Prote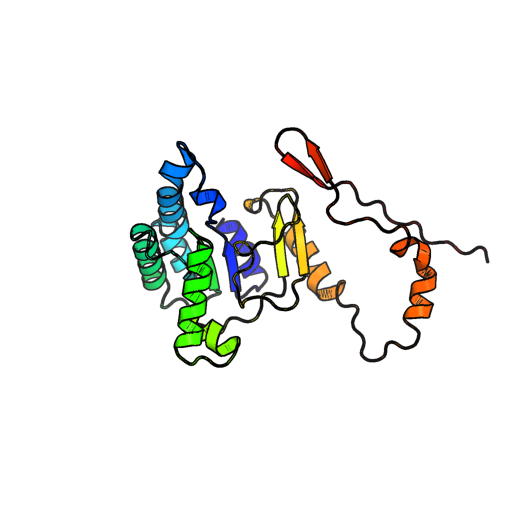in AF-A0A928Y9K9-F1 (afdb_monomer_lite)

Secondary structure (DSSP, 8-state):
-HHHHHHHHHTT-SEEEEEEE-HHHHT--HHHHHHHHHHHHHHHHSHHHHHHHHHHT-EEEEES--TT-HHHHHHHHHHHHHHTT--S-EEEEEE-S-HHHHHHHHHHHHHTT--SHHHHHHHHHSS--PPEEEEEEESS----TTTS-TTSEEEEEEEEESS-GGG--HHHHHHHHHIIIIIS----S--TTHHHHHHTTHHHHHS---TT-EEEETTEEEEPP-PPPPP-----

pLDDT: mean 89.96, std 9.02, range [41.62, 98.38]

Structure (mmCIF, N/CA/C/O backbone):
data_AF-A0A928Y9K9-F1
#
_entry.id   AF-A0A928Y9K9-F1
#
loop_
_atom_site.group_PDB
_atom_site.id
_atom_site.type_symbol
_atom_site.label_atom_id
_atom_site.label_alt_id
_atom_site.label_comp_id
_atom_site.label_asym_id
_atom_site.label_entity_id
_atom_site.label_seq_id
_atom_site.pdbx_PDB_ins_code
_atom_site.Cartn_x
_atom_site.Cartn_y
_atom_site.Cartn_z
_atom_site.occupancy
_atom_site.B_iso_or_equiv
_atom_site.auth_seq_id
_atom_site.auth_comp_id
_atom_site.auth_asym_id
_atom_site.auth_atom_id
_atom_site.pdbx_PDB_model_num
ATOM 1 N N . MET A 1 1 ? -13.513 1.385 -4.231 1.00 88.81 1 MET A N 1
ATOM 2 C CA . MET A 1 1 ? -12.564 0.900 -3.204 1.00 88.81 1 MET A CA 1
ATOM 3 C C . MET A 1 1 ? -12.788 -0.575 -2.881 1.00 88.81 1 MET A C 1
ATOM 5 O O . MET A 1 1 ? -11.995 -1.376 -3.347 1.00 88.81 1 MET A O 1
ATOM 9 N N . LEU A 1 2 ? -13.878 -0.968 -2.203 1.00 9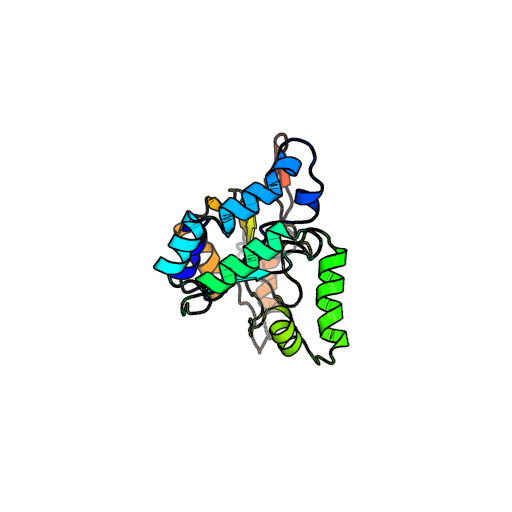3.75 2 LEU A N 1
ATOM 10 C CA . LEU A 1 2 ? -14.085 -2.360 -1.753 1.00 93.75 2 LEU A CA 1
ATOM 11 C C . LEU A 1 2 ? -14.050 -3.409 -2.875 1.00 93.75 2 LEU A C 1
ATOM 13 O O . LEU A 1 2 ? -13.424 -4.451 -2.718 1.00 93.75 2 LEU A O 1
ATOM 17 N N . ALA A 1 3 ? -14.663 -3.121 -4.027 1.00 92.50 3 ALA A N 1
ATOM 18 C CA . ALA A 1 3 ? -14.604 -4.009 -5.192 1.00 92.50 3 ALA A CA 1
ATOM 19 C C . ALA A 1 3 ? -13.164 -4.217 -5.706 1.00 92.50 3 ALA A C 1
ATOM 21 O O . ALA A 1 3 ? -12.786 -5.337 -6.049 1.00 92.50 3 ALA A O 1
ATOM 22 N N . SER A 1 4 ? -12.349 -3.156 -5.704 1.00 92.31 4 SER A N 1
ATOM 23 C CA . SER A 1 4 ? -10.927 -3.215 -6.060 1.00 92.31 4 SER A CA 1
ATOM 24 C C . SER A 1 4 ? -10.149 -4.040 -5.029 1.00 92.31 4 SER A C 1
ATOM 26 O O . SER A 1 4 ? -9.392 -4.919 -5.416 1.00 92.31 4 SER A O 1
ATOM 28 N N . SER A 1 5 ? -10.392 -3.858 -3.725 1.00 95.81 5 SER A N 1
ATOM 29 C CA . SER A 1 5 ? -9.782 -4.691 -2.672 1.00 95.81 5 SER A CA 1
ATOM 30 C C . SER A 1 5 ? -10.162 -6.169 -2.808 1.00 95.81 5 SER A C 1
ATOM 32 O O . SER A 1 5 ? -9.319 -7.053 -2.666 1.00 95.81 5 SER A O 1
ATOM 34 N N . ALA A 1 6 ? -11.422 -6.451 -3.153 1.00 96.62 6 ALA A N 1
ATOM 35 C CA . ALA A 1 6 ? -11.907 -7.813 -3.349 1.00 96.62 6 ALA A CA 1
ATOM 36 C C . ALA A 1 6 ? -11.174 -8.528 -4.486 1.00 96.62 6 ALA A C 1
ATOM 38 O O . ALA A 1 6 ? -10.944 -9.731 -4.396 1.00 96.62 6 ALA A O 1
ATOM 39 N N . LEU A 1 7 ? -10.788 -7.799 -5.535 1.00 96.06 7 LEU A N 1
ATOM 40 C CA . LEU A 1 7 ? -10.001 -8.348 -6.630 1.00 96.06 7 LEU A CA 1
ATOM 41 C C . LEU A 1 7 ? -8.647 -8.888 -6.134 1.00 96.06 7 LEU A C 1
ATOM 43 O O . LEU A 1 7 ? -8.311 -10.027 -6.448 1.00 96.06 7 LEU A O 1
ATOM 47 N N . PHE A 1 8 ? -7.915 -8.137 -5.304 1.00 97.12 8 PHE A N 1
ATOM 48 C CA . PHE A 1 8 ? -6.653 -8.611 -4.713 1.00 97.12 8 PHE A CA 1
ATOM 49 C C . PHE A 1 8 ? -6.851 -9.880 -3.884 1.00 97.12 8 PHE A C 1
ATOM 51 O O . PHE A 1 8 ? -6.117 -10.856 -4.039 1.00 97.12 8 PHE A O 1
ATOM 58 N N . PHE A 1 9 ? -7.874 -9.896 -3.030 1.00 97.81 9 PHE A N 1
ATOM 59 C CA . PHE A 1 9 ? -8.146 -11.045 -2.173 1.00 97.81 9 PHE A CA 1
ATOM 60 C C . PHE A 1 9 ? -8.585 -12.289 -2.955 1.00 97.81 9 PHE A C 1
ATOM 62 O O . PHE A 1 9 ? -8.167 -13.393 -2.611 1.00 97.81 9 PHE A O 1
ATOM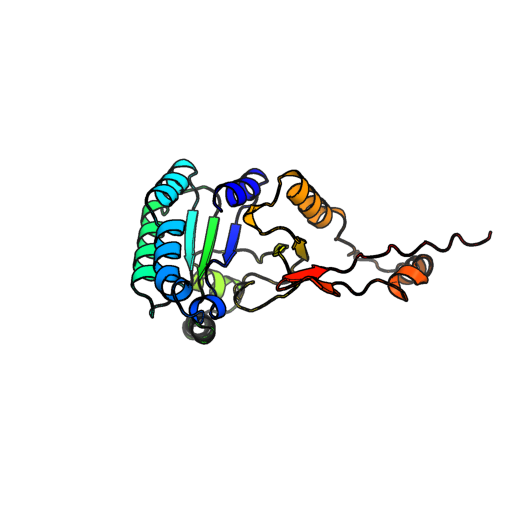 69 N N . ARG A 1 10 ? -9.345 -12.136 -4.051 1.00 97.12 10 ARG A N 1
ATOM 70 C CA . ARG A 1 10 ? -9.665 -13.251 -4.965 1.00 97.12 10 ARG A CA 1
ATOM 71 C C . ARG A 1 10 ? -8.422 -13.853 -5.617 1.00 97.12 10 ARG A C 1
ATOM 73 O O . ARG A 1 10 ? -8.411 -15.045 -5.898 1.00 97.12 10 ARG A O 1
ATOM 80 N N . LEU A 1 11 ? -7.382 -13.049 -5.832 1.00 96.69 11 LEU A N 1
ATOM 81 C CA . LEU A 1 11 ? -6.092 -13.501 -6.359 1.00 96.69 11 LEU A CA 1
ATOM 82 C C . LEU A 1 11 ? -5.140 -14.021 -5.265 1.00 96.69 11 LEU A C 1
ATOM 84 O O . LEU A 1 11 ? -3.974 -14.283 -5.542 1.00 96.69 11 LEU A O 1
ATOM 88 N N . GLY A 1 12 ? -5.626 -14.202 -4.032 1.00 96.38 12 GLY A N 1
ATOM 89 C CA . GLY A 1 12 ? -4.896 -14.878 -2.958 1.00 96.38 12 GLY A CA 1
ATOM 90 C C . GLY A 1 12 ? -4.075 -13.968 -2.045 1.00 96.38 12 GLY A C 1
ATOM 91 O O . GLY A 1 12 ? -3.435 -14.472 -1.121 1.00 96.38 12 GLY A O 1
ATOM 92 N N . VAL A 1 13 ? -4.120 -12.645 -2.242 1.00 96.81 13 VAL A N 1
ATOM 93 C CA . VAL A 1 13 ? -3.460 -11.682 -1.346 1.00 96.81 13 VAL A CA 1
ATOM 94 C C . VAL A 1 13 ? -4.015 -11.833 0.073 1.00 96.81 13 VAL A C 1
ATOM 96 O O . VAL A 1 13 ? -5.225 -11.925 0.271 1.00 96.81 13 VAL A O 1
ATOM 99 N N . LYS A 1 14 ? -3.130 -11.883 1.075 1.00 96.88 14 LYS A N 1
ATOM 100 C CA . LYS A 1 14 ? -3.513 -12.072 2.487 1.00 96.88 14 LYS A CA 1
ATOM 101 C C . LYS A 1 14 ? -3.558 -10.778 3.286 1.00 96.88 14 LYS A C 1
ATOM 103 O O . LYS A 1 14 ? -4.393 -10.661 4.172 1.00 96.88 14 LYS A O 1
ATOM 108 N N . HIS A 1 15 ? -2.696 -9.821 2.959 1.00 96.50 15 HIS A N 1
ATOM 109 C CA . HIS A 1 15 ? -2.659 -8.497 3.572 1.00 96.50 15 HIS A CA 1
ATOM 110 C C . HIS A 1 15 ? -2.687 -7.456 2.457 1.00 96.50 15 HIS A C 1
ATOM 112 O O . HIS A 1 15 ? -1.815 -7.461 1.591 1.00 96.50 15 HIS A O 1
ATOM 118 N N . LEU A 1 16 ? -3.687 -6.578 2.477 1.00 96.25 16 LEU A N 1
ATOM 119 C CA . LEU A 1 16 ? -3.764 -5.418 1.597 1.00 96.25 16 LEU A CA 1
ATOM 120 C C . LEU A 1 16 ? -3.697 -4.153 2.447 1.00 96.25 16 LEU A C 1
ATOM 122 O O . LEU A 1 16 ? -4.508 -3.972 3.354 1.00 96.25 16 LEU A O 1
ATOM 126 N N . ILE A 1 17 ? -2.729 -3.292 2.152 1.00 95.06 17 ILE A N 1
ATOM 127 C CA . ILE A 1 17 ? -2.487 -2.042 2.870 1.00 95.06 17 ILE A CA 1
ATOM 128 C C . ILE A 1 17 ? -2.901 -0.892 1.960 1.00 95.06 17 ILE A C 1
ATOM 130 O O . ILE A 1 17 ? -2.382 -0.763 0.854 1.00 95.06 17 ILE A O 1
ATOM 134 N N . LEU A 1 18 ? -3.839 -0.072 2.423 1.00 94.56 18 LEU A N 1
ATOM 135 C CA . LEU A 1 18 ? -4.378 1.065 1.691 1.00 94.56 18 LEU A CA 1
ATOM 136 C C . LEU A 1 18 ? -4.169 2.352 2.499 1.00 94.56 18 LEU A C 1
ATOM 138 O O . LEU A 1 18 ? -4.853 2.561 3.506 1.00 94.56 18 LEU A O 1
ATOM 142 N N . PRO A 1 19 ? -3.264 3.238 2.061 1.00 92.94 19 PRO A N 1
ATOM 143 C CA . PRO A 1 19 ? -3.233 4.617 2.524 1.00 92.94 19 PRO A CA 1
ATOM 144 C C . PRO A 1 19 ? -4.535 5.326 2.147 1.00 92.94 19 PRO A C 1
ATOM 146 O O . PRO A 1 19 ? -4.841 5.493 0.967 1.00 92.94 19 PRO A O 1
ATOM 149 N N . MET A 1 20 ? -5.320 5.715 3.149 1.00 93.12 20 MET A N 1
ATOM 150 C CA . MET A 1 20 ? -6.618 6.371 2.959 1.00 93.12 20 MET A CA 1
ATOM 151 C C . MET A 1 20 ? -6.610 7.841 3.373 1.00 93.12 20 MET A C 1
ATOM 153 O O . MET A 1 20 ? -7.465 8.594 2.919 1.00 93.12 20 MET A O 1
ATOM 157 N N . GLY A 1 21 ? -5.657 8.262 4.204 1.00 91.50 21 GLY A N 1
ATOM 158 C CA . GLY A 1 21 ? -5.479 9.663 4.568 1.00 91.50 21 GLY A CA 1
ATOM 159 C C . GLY A 1 21 ? -4.010 9.980 4.783 1.00 91.50 21 GLY A C 1
ATOM 160 O O . GLY A 1 21 ? -3.311 9.222 5.451 1.00 91.50 21 GLY A O 1
ATOM 161 N N . SER A 1 22 ? -3.553 11.096 4.226 1.00 91.56 22 SER A N 1
ATOM 162 C CA . SER A 1 22 ? -2.181 11.575 4.377 1.00 91.56 22 SER A CA 1
ATOM 163 C C . SER A 1 22 ? -2.142 13.014 4.871 1.00 91.56 22 SER A C 1
ATOM 165 O O . SER A 1 22 ? -3.114 13.745 4.655 1.00 91.56 22 SER A O 1
ATOM 167 N N . PRO A 1 23 ? -1.015 13.485 5.438 1.00 91.00 23 PRO A N 1
ATOM 168 C CA . PRO A 1 23 ? -0.948 14.834 5.995 1.00 91.00 23 PRO A CA 1
ATOM 169 C C . PRO A 1 23 ? -1.258 15.909 4.952 1.00 91.00 23 PRO A C 1
ATOM 171 O O . PRO A 1 23 ? -1.903 16.909 5.247 1.00 91.00 23 PRO A O 1
ATOM 174 N N . LYS A 1 24 ? -0.886 15.659 3.689 1.00 91.19 24 LYS A N 1
ATOM 175 C CA . LYS A 1 24 ? -1.213 16.544 2.566 1.00 91.19 24 LYS A CA 1
ATOM 176 C C . LYS A 1 24 ? -2.718 16.661 2.341 1.00 91.19 24 LYS A C 1
ATOM 178 O O . LYS A 1 24 ? -3.185 17.765 2.119 1.00 91.19 24 LYS A O 1
ATOM 183 N N . MET A 1 25 ? -3.470 15.560 2.440 1.00 92.31 25 MET A N 1
ATOM 184 C CA . MET A 1 25 ? -4.933 15.591 2.327 1.00 92.31 25 MET A CA 1
ATOM 185 C C . MET A 1 25 ? -5.573 16.362 3.485 1.00 92.31 25 MET A C 1
ATOM 187 O O . MET A 1 25 ? -6.537 17.085 3.267 1.00 92.31 25 MET A O 1
ATOM 191 N N . PHE A 1 26 ? -5.046 16.227 4.705 1.00 91.38 26 PHE A N 1
ATOM 192 C CA . PHE A 1 26 ? -5.557 16.950 5.877 1.00 91.38 26 PHE A CA 1
ATOM 193 C C . PHE A 1 26 ? -5.183 18.438 5.883 1.00 91.38 26 PHE A C 1
ATOM 195 O O . PHE A 1 26 ? -5.885 19.235 6.499 1.00 91.38 26 PHE A O 1
ATOM 202 N N . ALA A 1 27 ? -4.118 18.817 5.176 1.00 91.62 27 ALA A N 1
ATOM 203 C CA . ALA A 1 27 ? -3.741 20.210 4.957 1.00 91.62 27 ALA A CA 1
ATOM 204 C C . ALA A 1 27 ? -4.577 20.904 3.862 1.00 91.62 27 ALA A C 1
ATOM 206 O O . ALA A 1 27 ? -4.479 22.123 3.707 1.00 91.62 27 ALA A O 1
ATOM 207 N N . GLU A 1 28 ? -5.384 20.160 3.095 1.00 92.44 28 GLU A N 1
ATOM 208 C CA . GLU A 1 28 ? -6.262 20.737 2.076 1.00 92.44 28 GLU A CA 1
ATOM 209 C C . GLU A 1 28 ? -7.340 21.625 2.710 1.00 92.44 28 GLU A C 1
ATOM 211 O O . GLU A 1 28 ? -7.998 21.266 3.688 1.00 92.44 28 GLU A O 1
ATOM 216 N N . GLY A 1 29 ? -7.557 22.793 2.110 1.00 92.50 29 GLY A N 1
ATOM 217 C CA . GLY A 1 29 ? -8.559 23.752 2.562 1.00 92.50 29 GLY A CA 1
ATOM 218 C C . GLY A 1 29 ? -9.954 23.538 1.962 1.00 92.50 29 GLY A C 1
ATOM 219 O O . GLY A 1 29 ? -10.247 22.574 1.249 1.00 92.50 29 GLY A O 1
ATOM 220 N N . GLY A 1 30 ? -10.834 24.506 2.228 1.00 92.62 30 GLY A N 1
ATOM 221 C CA . GLY A 1 30 ? -12.159 24.595 1.613 1.00 92.62 30 GLY A CA 1
ATOM 222 C C . GLY A 1 30 ? -13.086 23.421 1.942 1.00 92.62 30 GLY A C 1
ATOM 223 O O . GLY A 1 30 ? -12.984 22.789 2.992 1.00 92.62 30 GLY A O 1
ATOM 224 N N . LEU A 1 31 ? -14.018 23.132 1.028 1.00 91.06 31 LEU A N 1
ATOM 225 C CA . LEU A 1 31 ? -15.026 22.081 1.217 1.00 91.06 31 LEU A CA 1
ATOM 226 C C . LEU A 1 31 ? -14.421 20.679 1.332 1.00 91.06 31 LEU A C 1
ATOM 228 O O . LEU A 1 31 ? -15.017 19.819 1.977 1.00 91.06 31 LEU A O 1
ATOM 232 N N . TYR A 1 32 ? -13.269 20.442 0.701 1.00 91.06 32 TYR A N 1
ATOM 233 C CA . TYR A 1 32 ? -12.598 19.149 0.768 1.00 91.06 32 TYR A CA 1
ATOM 234 C C . TYR A 1 32 ? -12.092 18.883 2.187 1.00 91.06 32 TYR A C 1
ATOM 236 O O . TYR A 1 32 ? -12.510 17.902 2.799 1.00 91.06 32 TYR A O 1
ATOM 244 N N . GLY A 1 33 ? -11.290 19.797 2.746 1.00 88.25 33 GLY A N 1
ATOM 245 C CA . GLY A 1 33 ? -10.795 19.677 4.120 1.00 88.25 33 GLY A CA 1
ATOM 246 C C . GLY A 1 33 ? -11.924 19.563 5.145 1.00 88.25 33 GLY A C 1
ATOM 247 O O . GLY A 1 33 ? -11.884 18.707 6.026 1.00 88.25 33 GLY A O 1
ATOM 248 N N . GLN A 1 34 ? -12.997 20.345 4.968 1.00 89.00 34 GLN A N 1
ATOM 249 C CA . GLN A 1 34 ? -14.174 20.313 5.849 1.00 89.00 34 GLN A CA 1
ATOM 250 C C . GLN A 1 34 ? -14.910 18.965 5.852 1.00 89.00 34 GLN A C 1
ATOM 252 O O . GLN A 1 34 ? -15.547 18.621 6.846 1.00 89.00 34 GLN A O 1
ATOM 257 N N . ARG A 1 35 ? -14.862 18.207 4.748 1.00 94.50 35 ARG A N 1
ATOM 258 C CA . ARG A 1 35 ? -15.613 16.950 4.586 1.00 94.50 35 ARG A CA 1
ATOM 259 C C . ARG A 1 35 ? -14.752 15.699 4.663 1.00 94.50 35 ARG A C 1
ATOM 261 O O . ARG A 1 35 ? -15.306 14.614 4.825 1.00 94.50 35 ARG A O 1
ATOM 268 N N . LEU A 1 36 ? -13.430 15.827 4.573 1.00 94.62 36 LEU A N 1
ATOM 269 C CA . LEU A 1 36 ? -12.507 14.698 4.492 1.00 94.62 36 LEU A CA 1
ATOM 270 C C . LEU A 1 36 ? -12.741 13.675 5.609 1.00 94.62 36 LEU A C 1
ATOM 272 O O . LEU A 1 36 ? -12.951 12.499 5.325 1.00 94.62 36 LEU A O 1
ATOM 276 N N . VAL A 1 37 ? -12.768 14.121 6.870 1.00 94.06 37 VAL A N 1
ATOM 277 C CA . VAL A 1 37 ? -12.982 13.230 8.024 1.00 94.06 37 VAL A CA 1
ATOM 278 C C . VAL A 1 37 ? -14.327 12.513 7.923 1.00 94.06 37 VAL A C 1
ATOM 280 O O . VAL A 1 37 ? -14.389 11.300 8.106 1.00 94.06 37 VAL A O 1
ATOM 283 N N . GLN A 1 38 ? -15.396 13.229 7.567 1.00 95.19 38 GLN A N 1
ATOM 284 C CA . GLN A 1 38 ? -16.725 12.638 7.410 1.00 95.19 38 GLN A CA 1
ATOM 285 C C . GLN A 1 38 ? -16.743 11.572 6.306 1.00 95.19 38 GLN A C 1
ATOM 287 O O . GLN A 1 38 ? -17.316 10.501 6.497 1.00 95.19 38 GLN A O 1
ATOM 292 N N . TRP A 1 39 ? -16.100 11.836 5.167 1.00 95.88 39 TRP A N 1
ATOM 293 C CA . TRP A 1 39 ? -16.005 10.876 4.068 1.00 95.88 39 TRP A CA 1
ATOM 294 C C . TRP A 1 39 ? -15.162 9.655 4.421 1.00 95.88 39 TRP A C 1
ATOM 296 O O . TRP A 1 39 ? -15.530 8.550 4.032 1.00 95.88 39 TRP A O 1
ATOM 306 N N . LEU A 1 40 ? -14.075 9.827 5.179 1.00 95.75 40 LEU A N 1
ATOM 307 C CA . LEU A 1 40 ? -13.285 8.707 5.691 1.00 95.75 40 LEU A CA 1
ATOM 308 C C . LEU A 1 40 ? -14.119 7.835 6.629 1.00 95.75 40 LEU A C 1
ATOM 310 O O . LEU A 1 40 ? -14.172 6.623 6.445 1.00 95.75 40 LEU A O 1
ATOM 314 N N . VAL A 1 41 ? -14.824 8.433 7.591 1.00 96.25 41 VAL A N 1
ATOM 315 C CA . VAL A 1 41 ? -15.690 7.691 8.520 1.00 96.25 41 VAL A CA 1
ATOM 316 C C . VAL A 1 41 ? -16.782 6.949 7.758 1.00 96.25 41 VAL A C 1
ATOM 318 O O . VAL A 1 41 ? -16.953 5.749 7.951 1.00 96.25 41 VAL A O 1
ATOM 321 N N . TRP A 1 42 ? -17.485 7.634 6.855 1.00 96.94 42 TRP A N 1
ATOM 322 C CA . TRP A 1 42 ? -18.538 7.030 6.043 1.00 96.94 42 TRP A CA 1
ATOM 323 C C . TRP A 1 42 ? -18.005 5.889 5.166 1.00 96.94 42 TRP A C 1
ATOM 325 O O . TRP A 1 42 ? -18.541 4.784 5.199 1.00 96.94 42 TRP A O 1
ATOM 335 N N . GLY A 1 43 ? -16.922 6.119 4.422 1.00 96.06 43 GLY A N 1
ATOM 336 C CA . GLY A 1 43 ? -16.388 5.142 3.478 1.00 96.06 43 GLY A CA 1
ATOM 337 C C . GLY A 1 43 ? -15.703 3.944 4.141 1.00 96.06 43 GLY A C 1
ATOM 338 O O . GLY A 1 43 ? -15.742 2.843 3.594 1.00 96.06 43 GLY A O 1
ATOM 339 N N . LEU A 1 44 ? -15.077 4.126 5.306 1.00 96.88 44 LEU A N 1
ATOM 340 C CA . LEU A 1 44 ? -14.293 3.076 5.967 1.00 96.88 44 LEU A CA 1
ATOM 341 C C . LEU A 1 44 ? -15.072 2.348 7.062 1.00 96.88 44 LEU A C 1
ATOM 343 O O . LEU A 1 44 ? -14.891 1.141 7.214 1.00 96.88 44 LEU A O 1
ATOM 347 N N . ALA A 1 45 ? -15.942 3.059 7.782 1.00 97.25 45 ALA A N 1
ATOM 348 C CA . ALA A 1 45 ? -16.650 2.584 8.971 1.00 97.25 45 ALA A CA 1
ATOM 349 C C . ALA A 1 45 ? -18.171 2.843 8.931 1.00 97.25 45 ALA A C 1
ATOM 351 O O . ALA A 1 45 ? -18.848 2.684 9.951 1.00 97.25 45 ALA A O 1
ATOM 352 N N . GLY A 1 46 ? -18.719 3.256 7.784 1.00 97.50 46 GLY A N 1
ATOM 353 C CA . GLY A 1 46 ? -20.161 3.358 7.575 1.00 97.50 46 GLY A CA 1
ATOM 354 C C . GLY A 1 46 ? -20.828 1.987 7.466 1.00 97.50 46 GLY A C 1
ATOM 355 O O . GLY A 1 46 ? -20.174 0.979 7.189 1.00 97.50 46 GLY A O 1
ATOM 356 N N . ASP A 1 47 ? -22.145 1.958 7.662 1.00 97.94 47 ASP A N 1
ATOM 357 C CA . ASP A 1 47 ? -22.922 0.718 7.773 1.00 97.94 47 ASP A CA 1
ATOM 358 C C . ASP A 1 47 ? -22.771 -0.199 6.551 1.00 97.94 47 ASP A C 1
ATOM 360 O O . ASP A 1 47 ? -22.627 -1.412 6.701 1.00 97.94 47 ASP A O 1
ATOM 364 N N . GLU A 1 48 ? -22.720 0.371 5.343 1.00 97.75 48 GLU A N 1
ATOM 365 C CA . GLU A 1 48 ? -22.512 -0.382 4.100 1.00 97.75 48 GLU A CA 1
ATOM 366 C C . GLU A 1 48 ? -21.152 -1.093 4.072 1.00 97.75 48 GLU A C 1
ATOM 368 O O . GLU A 1 48 ? -21.072 -2.277 3.732 1.00 97.75 48 GLU A O 1
ATOM 373 N N . SER A 1 49 ? -20.085 -0.394 4.467 1.00 98.12 49 SER A N 1
ATOM 374 C CA . SER A 1 49 ? -18.732 -0.948 4.527 1.00 98.12 49 SER A CA 1
ATOM 375 C C . SER A 1 49 ? -18.624 -2.024 5.603 1.00 98.12 49 SER A C 1
ATOM 377 O O . SER A 1 49 ? -18.114 -3.110 5.332 1.00 98.12 49 SER A O 1
ATOM 379 N N . LEU A 1 50 ? -19.175 -1.776 6.795 1.00 98.31 50 LEU A N 1
ATOM 380 C CA . LEU A 1 50 ? -19.195 -2.752 7.885 1.00 98.31 50 LEU A CA 1
ATOM 381 C C . LEU A 1 50 ? -19.960 -4.022 7.493 1.00 98.31 50 LEU A C 1
ATOM 383 O O . LEU A 1 50 ? -19.439 -5.126 7.659 1.00 98.31 50 LEU A O 1
ATOM 387 N N . ALA A 1 51 ? -21.153 -3.880 6.909 1.00 98.00 51 ALA A N 1
ATOM 388 C CA . ALA A 1 51 ? -21.939 -5.010 6.421 1.00 98.00 51 ALA A CA 1
ATOM 389 C C . ALA A 1 51 ? -21.199 -5.784 5.319 1.00 98.00 51 ALA A C 1
ATOM 391 O O . ALA A 1 51 ? -21.271 -7.015 5.261 1.00 98.00 51 ALA A O 1
ATOM 392 N N . TYR A 1 52 ? -20.460 -5.081 4.454 1.0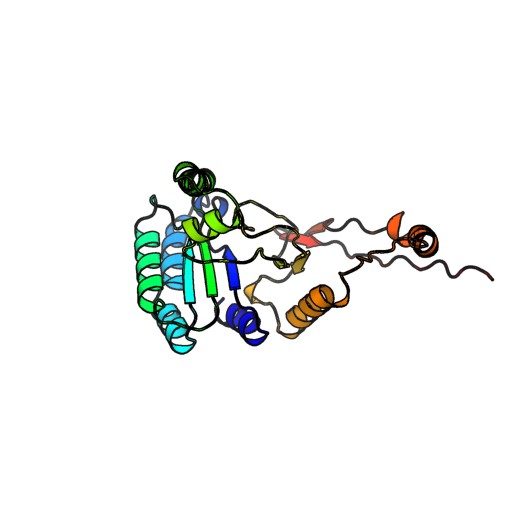0 98.31 52 TYR A N 1
ATOM 393 C CA . TYR A 1 52 ? -19.614 -5.715 3.450 1.00 98.31 52 TYR A CA 1
ATOM 394 C C . TYR A 1 52 ? -18.516 -6.562 4.105 1.00 98.31 52 TYR A C 1
ATOM 396 O O . TYR A 1 52 ? -18.411 -7.743 3.778 1.00 98.31 52 TYR A O 1
ATOM 404 N N . TYR A 1 53 ? -17.746 -6.004 5.047 1.00 98.38 53 TYR A N 1
ATOM 405 C CA . TYR A 1 53 ? -16.659 -6.725 5.724 1.00 98.38 53 TYR A CA 1
ATOM 406 C C . TYR A 1 53 ? -17.147 -7.973 6.451 1.00 98.38 53 TYR A C 1
ATOM 408 O O . TYR A 1 53 ? -16.497 -9.014 6.380 1.00 98.38 53 TYR A O 1
ATOM 416 N N . GLN A 1 54 ? -18.300 -7.880 7.118 1.00 97.50 54 GLN A N 1
ATOM 417 C CA . GLN A 1 54 ? -18.909 -9.007 7.819 1.00 97.50 54 GLN A CA 1
ATOM 418 C C . GLN A 1 54 ? -19.306 -10.120 6.849 1.00 97.50 54 GLN A C 1
ATOM 420 O O . GLN A 1 54 ? -18.965 -11.277 7.076 1.00 97.50 54 GLN A O 1
ATOM 425 N N . ARG A 1 55 ? -19.959 -9.773 5.732 1.00 97.56 55 ARG A N 1
ATOM 426 C CA . ARG A 1 55 ? -20.349 -10.743 4.698 1.00 97.56 55 ARG A CA 1
ATOM 427 C C . ARG A 1 55 ? -19.144 -11.417 4.043 1.00 97.56 55 ARG A C 1
ATOM 429 O O . ARG A 1 55 ? -19.237 -12.573 3.645 1.00 97.56 55 ARG A O 1
ATOM 436 N N . THR A 1 56 ? -18.035 -10.700 3.880 1.00 97.81 56 THR A N 1
ATOM 437 C CA . THR A 1 56 ? -16.822 -11.245 3.256 1.00 97.81 56 THR A CA 1
ATOM 438 C C . THR A 1 56 ? -15.830 -11.830 4.256 1.00 97.81 56 THR A C 1
ATOM 440 O O . THR A 1 56 ? -14.779 -12.314 3.836 1.00 97.81 56 THR A O 1
ATOM 443 N N . HIS A 1 57 ? -16.137 -11.774 5.554 1.00 97.88 57 HIS A N 1
ATOM 444 C CA . HIS A 1 57 ? -15.259 -12.182 6.650 1.00 97.88 57 HIS A CA 1
ATOM 445 C C . HIS A 1 57 ? -13.860 -11.551 6.577 1.00 97.88 57 HIS A C 1
ATOM 447 O O . HIS A 1 57 ? -12.867 -12.191 6.915 1.00 97.88 57 HIS A O 1
ATOM 453 N N . TRP A 1 58 ? -13.747 -10.302 6.116 1.00 98.31 58 TRP A N 1
ATOM 454 C CA . TRP A 1 58 ? -12.453 -9.612 6.083 1.00 98.31 58 TRP A CA 1
ATOM 455 C C . TRP A 1 58 ? -12.072 -9.117 7.473 1.00 98.31 58 TRP A C 1
ATOM 457 O O . TRP A 1 58 ? -12.897 -8.544 8.184 1.00 98.31 58 TRP A O 1
ATOM 467 N N . GLN A 1 59 ? -10.804 -9.289 7.832 1.00 97.75 59 GLN A N 1
ATOM 468 C CA . GLN A 1 59 ? -10.232 -8.695 9.033 1.00 97.75 59 GLN A CA 1
ATOM 469 C C . GLN A 1 59 ? -9.813 -7.266 8.701 1.00 97.75 59 GLN A C 1
ATOM 471 O O . GLN A 1 59 ? -8.898 -7.057 7.908 1.00 97.75 59 GLN A O 1
ATOM 476 N N . VAL A 1 60 ? -10.487 -6.263 9.261 1.00 97.62 60 VAL A N 1
ATOM 477 C CA . VAL A 1 60 ? -10.247 -4.865 8.877 1.00 97.62 60 VAL A CA 1
ATOM 478 C C . VAL A 1 60 ? -9.667 -4.087 10.043 1.00 97.62 60 VAL A C 1
ATOM 480 O O . VAL A 1 60 ? -10.152 -4.177 11.170 1.00 97.62 60 VAL A O 1
ATOM 483 N N . ARG A 1 61 ? -8.606 -3.323 9.790 1.00 95.31 61 ARG A N 1
ATOM 484 C CA . ARG A 1 61 ? -7.950 -2.490 10.800 1.00 95.31 61 ARG A CA 1
ATOM 485 C C . ARG A 1 61 ? -7.739 -1.091 10.253 1.00 95.31 61 ARG A C 1
ATOM 487 O O . ARG A 1 61 ? -7.260 -0.926 9.137 1.00 95.31 61 ARG A O 1
ATOM 494 N N . MET A 1 62 ? -8.080 -0.093 11.057 1.00 94.00 62 MET A N 1
ATOM 495 C CA . MET A 1 62 ? -7.690 1.293 10.827 1.00 94.00 62 MET A CA 1
ATOM 496 C C . MET A 1 62 ? -6.515 1.586 11.755 1.00 94.00 62 MET A C 1
ATOM 498 O O . MET A 1 62 ? -6.658 1.502 12.972 1.00 94.00 62 MET A O 1
ATOM 502 N N . VAL A 1 63 ? -5.349 1.871 11.184 1.00 89.31 63 VAL A N 1
ATOM 503 C CA . VAL A 1 63 ? -4.113 2.138 11.928 1.00 89.31 63 VAL A CA 1
ATOM 504 C C . VAL A 1 63 ? -3.677 3.579 11.729 1.00 89.31 63 VAL A C 1
ATOM 506 O O . VAL A 1 63 ? -3.998 4.202 10.715 1.00 89.31 63 VAL A O 1
ATOM 509 N N . MET A 1 64 ? -2.959 4.104 12.724 1.00 82.06 64 MET A N 1
ATOM 510 C CA . MET A 1 64 ? -2.508 5.499 12.781 1.00 82.06 64 MET A CA 1
ATOM 511 C C . MET A 1 64 ? -3.640 6.546 12.756 1.00 82.06 64 MET A C 1
ATOM 513 O O . MET A 1 64 ? -3.354 7.736 12.697 1.00 82.06 64 MET A O 1
ATOM 517 N N . ALA A 1 65 ? -4.908 6.135 12.911 1.00 71.56 65 ALA A N 1
ATOM 518 C CA . ALA A 1 65 ? -6.045 7.027 13.138 1.00 71.56 65 ALA A CA 1
ATOM 519 C C . ALA A 1 65 ? -5.787 7.865 14.404 1.00 71.56 65 ALA A C 1
ATOM 521 O O . ALA A 1 65 ? -5.971 7.402 15.527 1.00 71.56 65 ALA A O 1
ATOM 522 N N . GLY A 1 66 ? -5.226 9.056 14.204 1.00 64.94 66 GLY A N 1
ATOM 523 C CA . GLY A 1 66 ? -4.537 9.804 15.241 1.00 64.94 66 GLY A CA 1
ATOM 524 C C . GLY A 1 66 ? -5.375 10.107 16.474 1.00 64.94 66 GLY A C 1
ATOM 525 O O . GLY A 1 66 ? -6.549 10.448 16.358 1.00 64.94 66 GLY A O 1
ATOM 526 N N . LYS A 1 67 ? -4.730 10.142 17.649 1.00 69.12 67 LYS A N 1
ATOM 527 C CA . LYS A 1 67 ? -5.350 10.599 18.915 1.00 69.12 67 LYS A CA 1
ATOM 528 C C . LYS A 1 67 ? -5.947 12.011 18.822 1.00 69.12 67 LYS A C 1
ATOM 530 O O . LYS A 1 67 ? -6.799 12.384 19.617 1.00 69.12 67 LYS A O 1
ATOM 535 N N . GLN A 1 68 ? -5.473 12.805 17.863 1.00 74.69 68 GLN A N 1
ATOM 536 C CA . GLN A 1 68 ? -5.929 14.172 17.604 1.00 74.69 68 GLN A CA 1
ATOM 537 C C . GLN A 1 68 ? -7.285 14.231 16.881 1.00 74.69 68 GLN A C 1
ATOM 539 O O . GLN A 1 68 ? -7.896 15.294 16.832 1.00 74.69 68 GLN A O 1
ATOM 544 N N . LEU A 1 69 ? -7.772 13.111 16.332 1.00 86.56 69 LEU A N 1
ATOM 545 C CA . LEU A 1 69 ? -9.056 13.020 15.637 1.00 86.56 69 LEU A CA 1
ATOM 546 C C . LEU A 1 69 ? -9.931 11.935 16.291 1.00 86.56 69 LEU A C 1
ATOM 548 O O . LEU A 1 69 ? -10.047 10.839 15.737 1.00 86.56 69 LEU A O 1
ATOM 552 N N . PRO A 1 70 ? -10.588 12.231 17.435 1.00 89.94 70 PRO A N 1
ATOM 553 C CA . PRO A 1 70 ? -11.395 11.258 18.181 1.00 89.94 70 PRO A CA 1
ATOM 554 C C . PRO A 1 70 ? -12.429 10.526 17.320 1.00 89.94 70 PRO A C 1
ATOM 556 O O . PRO A 1 70 ? -12.600 9.320 17.439 1.00 89.94 70 PRO A O 1
ATOM 559 N N . VAL A 1 71 ? -13.038 11.226 16.360 1.00 92.31 71 VAL A N 1
ATOM 560 C CA . VAL A 1 71 ? -14.022 10.645 15.433 1.00 92.31 71 VAL A CA 1
ATOM 561 C C . VAL A 1 71 ? -13.431 9.495 14.598 1.00 92.31 71 VAL A C 1
ATOM 563 O O . VAL A 1 71 ? -14.110 8.506 14.330 1.00 92.31 71 VAL A O 1
ATOM 566 N N . LEU A 1 72 ? -12.161 9.587 14.186 1.00 92.69 72 LEU A N 1
ATOM 567 C CA . LEU A 1 72 ? -11.496 8.504 13.452 1.00 92.69 72 LEU A CA 1
ATOM 568 C C . LEU A 1 72 ? -11.089 7.353 14.373 1.00 92.69 72 LEU A C 1
ATOM 570 O O . LEU A 1 72 ? -11.076 6.207 13.925 1.00 92.69 72 LEU A O 1
ATOM 574 N N . GLN A 1 73 ? -10.795 7.640 15.640 1.00 91.94 73 GLN A N 1
ATOM 575 C CA . GLN A 1 73 ? -10.547 6.608 16.640 1.00 91.94 73 GLN A CA 1
ATOM 576 C C . GLN A 1 73 ? -11.823 5.800 16.926 1.00 91.94 73 GLN A C 1
ATOM 578 O O . GLN A 1 73 ? -11.797 4.575 16.849 1.00 91.94 73 GLN A O 1
ATOM 583 N N . GLU A 1 74 ? -12.960 6.465 17.141 1.00 94.06 74 GLU A N 1
ATOM 584 C CA . GLU A 1 74 ? -14.261 5.801 17.311 1.00 94.06 74 GLU A CA 1
ATOM 585 C C . GLU A 1 74 ? -14.634 4.951 16.083 1.00 94.06 74 GLU A C 1
ATOM 587 O O . GLU A 1 74 ? -15.167 3.844 16.202 1.00 94.06 74 GLU A O 1
ATOM 592 N N . ALA A 1 75 ? -14.331 5.447 14.878 1.00 96.00 75 ALA A N 1
ATOM 593 C CA . ALA A 1 75 ? -14.508 4.688 13.644 1.00 96.00 75 ALA A CA 1
ATOM 594 C C . ALA A 1 75 ? -13.616 3.433 13.608 1.00 96.00 75 ALA A C 1
ATOM 596 O O . ALA A 1 75 ? -14.092 2.355 13.244 1.00 96.00 75 ALA A O 1
ATOM 597 N N . ALA A 1 76 ? -12.352 3.549 14.026 1.00 95.31 76 ALA A N 1
ATOM 598 C CA . ALA A 1 76 ? -11.419 2.428 14.107 1.00 95.31 76 ALA A CA 1
ATOM 599 C C . ALA A 1 76 ? -11.890 1.352 15.097 1.00 95.31 76 ALA A C 1
ATOM 601 O O . ALA A 1 76 ? -11.881 0.166 14.762 1.00 95.31 76 ALA A O 1
ATOM 602 N N . GLU A 1 77 ? -12.362 1.755 16.279 1.00 95.19 77 GLU A N 1
ATOM 603 C CA . GLU A 1 77 ? -12.911 0.856 17.301 1.00 95.19 77 GLU A CA 1
ATOM 604 C C . GLU A 1 77 ? -14.161 0.125 16.795 1.00 95.19 77 GLU A C 1
ATOM 606 O O . GLU A 1 77 ? -14.286 -1.091 16.954 1.00 95.19 77 GLU A O 1
ATOM 611 N N . ARG A 1 78 ? -15.055 0.829 16.090 1.00 96.31 78 ARG A N 1
ATOM 612 C CA . ARG A 1 78 ? -16.244 0.227 15.471 1.00 96.31 78 ARG A CA 1
ATOM 613 C C . ARG A 1 78 ? -15.885 -0.820 14.418 1.00 96.31 78 ARG A C 1
ATOM 615 O O . ARG A 1 78 ? -16.491 -1.891 14.385 1.00 96.31 78 ARG A O 1
ATOM 622 N N . VAL A 1 79 ? -14.914 -0.519 13.555 1.00 97.44 79 VAL A N 1
ATOM 623 C CA . VAL A 1 79 ? -14.419 -1.456 12.534 1.00 97.44 79 VAL A CA 1
ATOM 624 C C . VAL A 1 79 ? -13.779 -2.680 13.187 1.00 97.44 79 VAL A C 1
ATOM 626 O O . VAL A 1 79 ? -14.060 -3.807 12.769 1.00 97.44 79 VAL A O 1
ATOM 629 N N . LEU A 1 80 ? -12.965 -2.479 14.226 1.00 95.94 80 LEU A N 1
ATOM 630 C CA . LEU A 1 80 ? -12.354 -3.563 14.990 1.00 95.94 80 LEU A CA 1
ATOM 631 C C . LEU A 1 80 ? -13.426 -4.475 15.588 1.00 95.94 80 LEU A C 1
ATOM 633 O O . LEU A 1 80 ? -13.415 -5.672 15.322 1.00 95.94 80 LEU A O 1
ATOM 637 N N . GLU A 1 81 ? -14.390 -3.915 16.318 1.00 96.69 81 GLU A N 1
ATOM 638 C CA . GLU A 1 81 ? -15.443 -4.684 16.984 1.00 96.69 81 GLU A CA 1
ATOM 639 C C . GLU A 1 81 ? -16.271 -5.512 15.991 1.00 96.69 81 GLU A C 1
ATOM 641 O O . GLU A 1 81 ? -16.559 -6.683 16.232 1.00 96.69 81 GLU A O 1
ATOM 646 N N . LYS A 1 82 ? -16.608 -4.944 14.826 1.00 97.50 82 LYS A N 1
ATOM 647 C CA . LYS A 1 82 ? -17.397 -5.643 13.797 1.00 97.50 82 LYS A CA 1
ATOM 648 C C . LYS A 1 82 ? -16.626 -6.720 13.040 1.00 97.50 82 LYS A C 1
ATOM 650 O O . LYS A 1 82 ? -17.262 -7.557 12.400 1.00 97.50 82 LYS A O 1
ATOM 655 N N . THR A 1 83 ? -15.295 -6.703 13.093 1.00 97.38 83 THR A N 1
ATOM 656 C CA . THR A 1 83 ? -14.428 -7.611 12.322 1.00 97.38 83 THR A CA 1
ATOM 657 C C . THR A 1 83 ? -13.468 -8.426 13.192 1.00 97.38 83 THR A C 1
ATOM 659 O O . THR A 1 83 ? -12.577 -9.086 12.660 1.00 97.38 83 THR A O 1
ATOM 662 N N . LYS A 1 84 ? -13.620 -8.409 14.523 1.00 94.75 84 LYS A N 1
ATOM 663 C CA . LYS A 1 84 ? -12.713 -9.104 15.452 1.00 94.75 84 LYS A CA 1
ATOM 664 C C . LYS A 1 84 ? -12.744 -10.629 15.314 1.00 94.75 84 LYS A C 1
ATOM 666 O O . LYS A 1 84 ? -11.698 -11.254 15.398 1.00 94.75 84 LYS A O 1
ATOM 671 N N . GLU A 1 85 ? -13.919 -11.190 15.024 1.00 95.38 85 GLU A N 1
ATOM 672 C CA . GLU A 1 85 ? -14.130 -12.635 14.824 1.00 95.38 85 GLU A CA 1
ATOM 673 C C . GLU A 1 85 ? -13.952 -13.065 13.356 1.00 95.38 85 GLU A C 1
ATOM 675 O O . GLU A 1 85 ? -14.199 -14.215 12.993 1.00 95.38 85 GLU A O 1
ATOM 680 N N . ALA A 1 86 ? -13.590 -12.135 12.468 1.00 97.06 86 ALA A N 1
ATOM 681 C CA . ALA A 1 86 ? -13.383 -12.451 11.064 1.00 97.06 86 ALA A CA 1
ATOM 682 C C . ALA A 1 86 ? -12.113 -13.301 10.887 1.00 97.06 86 ALA A C 1
ATOM 684 O O . ALA A 1 86 ? -11.104 -13.074 11.545 1.00 97.06 86 ALA A O 1
ATOM 685 N N . ASN A 1 87 ? -12.145 -14.262 9.963 1.00 96.44 87 ASN A N 1
ATOM 686 C CA . ASN A 1 87 ? -11.047 -15.208 9.721 1.00 96.44 87 ASN A CA 1
ATOM 687 C C . ASN A 1 87 ? -10.509 -15.171 8.276 1.00 96.44 87 ASN A C 1
ATOM 689 O O . ASN A 1 87 ? -9.727 -16.032 7.874 1.00 96.44 87 ASN A O 1
ATOM 693 N N . GLY A 1 88 ? -10.935 -14.189 7.482 1.00 97.31 88 GLY A N 1
ATOM 694 C CA . GLY A 1 88 ? -10.478 -13.974 6.116 1.00 97.31 88 GLY A CA 1
ATOM 695 C C . GLY A 1 88 ? -9.219 -13.102 6.027 1.00 97.31 88 GLY A C 1
ATOM 696 O O . GLY A 1 88 ? -8.497 -12.929 7.012 1.00 97.31 88 GLY A O 1
ATOM 697 N N . PRO A 1 89 ? -8.916 -12.558 4.836 1.00 97.94 89 PRO A N 1
ATOM 698 C CA . PRO A 1 89 ? -7.727 -11.739 4.623 1.00 97.94 89 PRO A CA 1
ATOM 699 C C . PRO A 1 89 ? -7.811 -10.402 5.369 1.00 97.94 89 PRO A C 1
ATOM 701 O O . PRO A 1 89 ? -8.899 -9.932 5.718 1.00 97.94 89 PRO A O 1
ATOM 704 N N . PHE A 1 90 ? -6.653 -9.778 5.570 1.00 97.69 90 PHE A N 1
ATOM 705 C CA . PHE A 1 90 ? -6.539 -8.488 6.229 1.00 97.69 90 PHE A CA 1
ATOM 706 C C . PHE A 1 90 ? -6.599 -7.312 5.255 1.00 97.69 90 PHE A C 1
ATOM 708 O O . PHE A 1 90 ? -5.839 -7.250 4.283 1.00 97.69 90 PHE A O 1
ATOM 715 N N . LEU A 1 91 ? -7.431 -6.329 5.591 1.00 97.56 91 LEU A N 1
ATOM 716 C CA . LEU A 1 91 ? -7.470 -5.008 4.979 1.00 97.56 91 LEU A CA 1
ATOM 717 C C . LEU A 1 91 ? -7.031 -3.951 5.999 1.00 97.56 91 LEU A C 1
ATOM 719 O O . LEU A 1 91 ? -7.706 -3.725 7.003 1.00 97.56 91 LEU A O 1
ATOM 723 N N . TRP A 1 92 ? -5.909 -3.294 5.725 1.00 95.94 92 TRP A N 1
ATOM 724 C CA . TRP A 1 92 ? -5.335 -2.259 6.579 1.00 95.94 92 TRP A CA 1
ATOM 725 C C . TRP A 1 92 ? -5.587 -0.893 5.959 1.00 95.94 92 TRP A C 1
ATOM 727 O O . TRP A 1 92 ? -5.057 -0.591 4.892 1.00 95.94 92 TRP A O 1
ATOM 737 N N . PHE A 1 93 ? -6.365 -0.056 6.633 1.00 95.19 93 PHE A N 1
ATOM 738 C CA . PHE A 1 93 ? -6.479 1.354 6.297 1.00 95.19 93 PHE A CA 1
ATOM 739 C C . PHE A 1 93 ? -5.469 2.147 7.106 1.00 95.19 93 PHE A C 1
ATOM 741 O O . PHE A 1 93 ? -5.518 2.165 8.335 1.00 95.19 93 PHE A O 1
ATOM 748 N N . VAL A 1 94 ? -4.561 2.807 6.401 1.00 92.38 94 VAL A N 1
ATOM 749 C CA . VAL A 1 94 ? -3.541 3.662 6.998 1.00 92.38 94 VAL A CA 1
ATOM 750 C C . VAL A 1 94 ? -4.000 5.099 6.861 1.00 92.38 94 VAL A C 1
ATOM 752 O O . VAL A 1 94 ? -4.273 5.571 5.756 1.00 92.38 94 VAL A O 1
ATOM 755 N N . ILE A 1 95 ? -4.124 5.785 7.989 1.00 92.31 95 ILE A N 1
ATOM 756 C CA . ILE A 1 95 ? -4.513 7.188 8.025 1.00 92.31 95 ILE A CA 1
ATOM 757 C C . ILE A 1 95 ? -3.445 7.909 8.820 1.00 92.31 95 ILE A C 1
ATOM 759 O O . ILE A 1 95 ? -3.298 7.635 9.998 1.00 92.31 95 ILE A O 1
ATOM 763 N N . THR A 1 96 ? -2.726 8.830 8.194 1.00 90.12 96 THR A N 1
ATOM 764 C CA . THR A 1 96 ? -1.664 9.607 8.834 1.00 90.12 96 THR A CA 1
ATOM 765 C C . THR A 1 96 ? -2.042 11.082 8.745 1.00 90.12 96 THR A C 1
ATOM 767 O O . THR A 1 96 ? -1.790 11.707 7.718 1.00 90.12 96 THR A O 1
ATOM 770 N N . PRO A 1 97 ? -2.707 11.652 9.765 1.00 88.25 97 PRO A N 1
ATOM 771 C CA . PRO A 1 97 ? -3.064 13.071 9.781 1.00 88.25 97 PRO A CA 1
ATOM 772 C C . PRO A 1 97 ? -1.854 14.003 9.807 1.00 88.25 97 PRO A C 1
ATOM 774 O O . PRO A 1 97 ? -1.900 15.096 9.253 1.00 88.25 97 PRO A O 1
ATOM 777 N N . ASP A 1 98 ? -0.774 13.546 10.435 1.00 87.56 98 ASP A N 1
ATOM 778 C CA . ASP A 1 98 ? 0.441 14.308 10.683 1.00 87.56 98 ASP A CA 1
ATOM 779 C C . ASP A 1 98 ? 1.666 13.381 10.603 1.00 87.56 98 ASP A C 1
ATOM 781 O O . ASP A 1 98 ? 1.617 12.234 11.056 1.00 87.56 98 ASP A O 1
ATOM 785 N N . PHE A 1 99 ? 2.763 13.864 10.012 1.00 85.25 99 PHE A N 1
ATOM 786 C CA . PHE A 1 99 ? 3.992 13.081 9.874 1.00 85.25 99 PHE A CA 1
ATOM 787 C C . PHE A 1 99 ? 4.638 12.801 11.233 1.00 85.25 99 PHE A C 1
ATOM 789 O O . PHE A 1 99 ? 5.107 11.683 11.457 1.00 85.25 99 PHE A O 1
ATOM 796 N N . ASP A 1 100 ? 4.617 13.763 12.157 1.00 87.56 100 ASP A N 1
ATOM 797 C CA . ASP A 1 100 ? 5.248 13.589 13.469 1.00 87.56 100 ASP A CA 1
ATOM 798 C C . ASP A 1 100 ? 4.522 12.531 14.300 1.00 87.56 100 ASP A C 1
ATOM 800 O O . ASP A 1 100 ? 5.152 11.736 15.001 1.00 87.56 100 ASP A O 1
ATOM 804 N N . GLN A 1 101 ? 3.199 12.440 14.164 1.00 83.25 101 GLN A N 1
ATOM 805 C CA . GLN A 1 101 ? 2.403 11.414 14.830 1.00 83.25 101 GLN A CA 1
ATOM 806 C C . GLN A 1 101 ? 2.831 9.988 14.461 1.00 83.25 101 GLN A C 1
ATOM 808 O O . GLN A 1 101 ? 2.856 9.116 15.330 1.00 83.25 101 GLN A O 1
ATOM 813 N N . MET A 1 102 ? 3.192 9.735 13.204 1.00 85.25 102 MET A N 1
ATOM 814 C CA . MET A 1 102 ? 3.678 8.421 12.776 1.00 85.25 102 MET A CA 1
ATOM 815 C C . MET A 1 102 ? 5.027 8.084 13.434 1.00 85.25 102 MET A C 1
ATOM 817 O O . MET A 1 102 ? 5.222 6.953 13.885 1.00 85.25 102 MET A O 1
ATOM 821 N N . TRP A 1 103 ? 5.933 9.057 13.564 1.00 86.88 103 TRP A N 1
ATOM 822 C CA . TRP A 1 103 ? 7.201 8.867 14.279 1.00 86.88 103 TRP A CA 1
ATOM 823 C C . TRP A 1 103 ? 7.002 8.670 15.781 1.00 86.88 103 TRP A C 1
ATOM 825 O O . TRP A 1 103 ? 7.628 7.790 16.368 1.00 86.88 103 TRP A O 1
ATOM 835 N N . GLN A 1 104 ? 6.092 9.422 16.403 1.00 87.62 104 GLN A N 1
ATOM 836 C CA . GLN A 1 104 ? 5.732 9.249 17.813 1.00 87.62 104 GLN A CA 1
ATOM 837 C C . GLN A 1 104 ? 5.118 7.873 18.077 1.00 87.62 104 GLN A C 1
ATOM 839 O O . GLN A 1 104 ? 5.452 7.228 19.071 1.00 87.62 104 GLN A O 1
ATOM 844 N N . TRP A 1 105 ? 4.239 7.414 17.185 1.00 84.56 105 TRP A N 1
ATOM 845 C CA . TRP A 1 105 ? 3.632 6.089 17.256 1.00 84.56 105 TRP A CA 1
ATOM 846 C C . TRP A 1 105 ? 4.695 4.989 17.197 1.00 84.56 105 TRP A C 1
ATOM 848 O O . TRP A 1 105 ? 4.716 4.129 18.072 1.00 84.56 105 TRP A O 1
ATOM 858 N N . MET A 1 106 ? 5.645 5.067 16.260 1.00 86.88 106 MET A N 1
ATOM 859 C CA . MET A 1 106 ? 6.777 4.133 16.222 1.00 86.88 106 MET A CA 1
ATOM 860 C C . MET A 1 106 ? 7.674 4.227 17.458 1.00 86.88 106 MET A C 1
ATOM 862 O O . MET A 1 106 ? 8.061 3.204 18.018 1.00 86.88 106 MET A O 1
A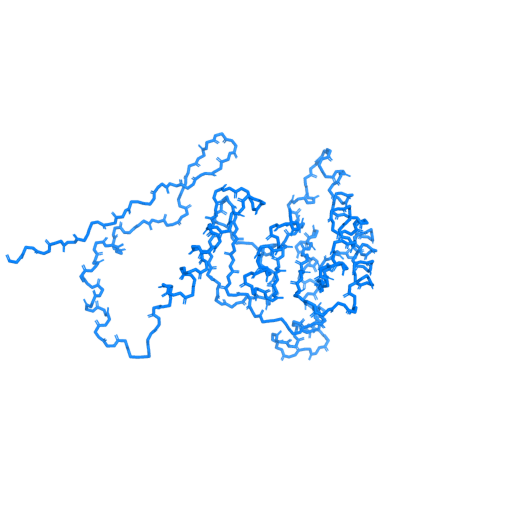TOM 866 N N . GLY A 1 107 ? 8.001 5.445 17.897 1.00 87.94 107 GLY A N 1
ATOM 867 C CA . GLY A 1 107 ? 8.864 5.683 19.052 1.00 87.94 107 GLY A CA 1
ATOM 868 C C . GLY A 1 107 ? 8.320 5.042 20.329 1.00 87.94 107 GLY A C 1
ATOM 869 O O . GLY A 1 107 ? 9.093 4.482 21.103 1.00 87.94 107 GLY A O 1
ATOM 870 N N . GLN A 1 108 ? 6.995 5.036 20.515 1.00 83.38 108 GLN A N 1
ATOM 871 C CA . GLN A 1 108 ? 6.345 4.375 21.653 1.00 83.38 108 GLN A CA 1
ATOM 872 C C . GLN A 1 108 ? 6.644 2.872 21.719 1.00 83.38 108 GLN A C 1
ATOM 874 O O . GLN A 1 108 ? 6.861 2.362 22.816 1.00 83.38 108 GLN A O 1
ATOM 879 N N . ALA A 1 109 ? 6.708 2.174 20.580 1.00 85.69 109 ALA A N 1
ATOM 880 C CA . ALA A 1 109 ? 7.045 0.750 20.568 1.00 85.69 109 ALA A CA 1
ATOM 881 C C . ALA A 1 109 ? 8.506 0.493 20.954 1.00 85.69 109 ALA A C 1
ATOM 883 O O . ALA A 1 109 ? 8.789 -0.420 21.717 1.00 85.69 109 ALA A O 1
ATOM 884 N N . PHE A 1 110 ? 9.451 1.309 20.490 1.00 85.81 110 PHE A N 1
ATOM 885 C CA . PHE A 1 110 ? 10.857 1.102 20.858 1.00 85.81 110 PHE A CA 1
ATOM 886 C C . PHE A 1 110 ? 11.134 1.453 22.324 1.00 85.81 110 PHE A C 1
ATOM 888 O O . PHE A 1 110 ? 11.903 0.765 22.991 1.00 85.81 110 PHE A O 1
ATOM 895 N N . VAL A 1 111 ? 10.456 2.471 22.864 1.00 88.56 111 VAL A N 1
ATOM 896 C CA . VAL A 1 111 ? 10.557 2.828 24.289 1.00 88.56 111 VAL A CA 1
ATOM 897 C C . VAL A 1 111 ? 9.979 1.735 25.198 1.00 88.56 111 VAL A C 1
ATOM 899 O O . VAL A 1 111 ? 10.448 1.583 26.324 1.00 88.56 111 VAL A O 1
ATOM 902 N N . SER A 1 112 ? 9.019 0.928 24.730 1.00 85.50 112 SER A N 1
ATOM 903 C CA . SER A 1 112 ? 8.469 -0.191 25.509 1.00 85.50 112 SER A CA 1
ATOM 904 C C . SER A 1 112 ? 9.367 -1.437 25.551 1.00 85.50 112 SER A C 1
ATOM 906 O O . SER A 1 112 ? 8.955 -2.463 26.090 1.00 85.50 112 SER A O 1
ATOM 908 N N . GLY A 1 113 ? 10.599 -1.351 25.035 1.00 88.50 113 GLY A N 1
ATOM 909 C CA . GLY A 1 113 ? 11.599 -2.420 25.116 1.00 88.50 113 GLY A CA 1
ATOM 910 C C . GLY A 1 113 ? 11.531 -3.436 23.978 1.00 88.50 113 GLY A C 1
ATOM 911 O O . GLY A 1 113 ? 12.120 -4.508 24.088 1.00 88.50 113 GLY A O 1
ATOM 912 N N . VAL A 1 114 ? 10.820 -3.110 22.898 1.00 91.31 114 VAL A N 1
ATOM 913 C CA . VAL A 1 114 ? 10.751 -3.935 21.693 1.00 91.31 114 VAL A CA 1
ATOM 914 C C . VAL A 1 114 ? 12.110 -4.003 20.993 1.00 91.31 114 VAL A C 1
ATOM 916 O O . VAL A 1 114 ? 12.689 -2.974 20.641 1.00 91.31 114 VAL A O 1
ATOM 919 N N . ASN A 1 115 ? 12.584 -5.219 20.718 1.00 86.88 115 ASN A N 1
ATOM 920 C CA . ASN A 1 115 ? 13.894 -5.484 20.136 1.00 86.88 115 ASN A CA 1
ATOM 921 C C . ASN A 1 115 ? 13.764 -6.103 18.740 1.00 86.88 115 ASN A C 1
ATOM 923 O O . ASN A 1 115 ? 13.941 -7.299 18.523 1.00 86.88 115 ASN A O 1
ATOM 927 N N . GLY A 1 116 ? 13.499 -5.243 17.756 1.00 89.31 116 GLY A N 1
ATOM 928 C CA . GLY A 1 116 ? 13.560 -5.588 16.336 1.00 89.31 116 GLY A CA 1
ATOM 929 C C . GLY A 1 116 ? 12.251 -5.378 15.580 1.00 89.31 116 GLY A C 1
ATOM 930 O O . GLY A 1 116 ? 11.196 -5.101 16.148 1.00 89.31 116 GLY A O 1
ATOM 931 N N . ARG A 1 117 ? 12.328 -5.504 14.249 1.00 91.12 117 ARG A N 1
ATOM 932 C CA . ARG A 1 117 ? 11.222 -5.191 13.330 1.00 91.12 117 ARG A CA 1
ATOM 933 C C . ARG A 1 117 ? 9.960 -6.006 13.626 1.00 91.12 117 ARG A C 1
ATOM 935 O O . ARG A 1 117 ? 8.880 -5.433 13.689 1.00 91.12 117 ARG A O 1
ATOM 942 N N . ASN A 1 118 ? 10.078 -7.326 13.776 1.00 91.19 118 ASN A N 1
ATOM 943 C CA . ASN A 1 118 ? 8.910 -8.207 13.911 1.00 91.19 118 ASN A CA 1
ATOM 944 C C . ASN A 1 118 ? 8.143 -7.950 15.211 1.00 91.19 118 ASN A C 1
ATOM 946 O O . ASN A 1 118 ? 6.918 -7.854 15.192 1.00 91.19 118 ASN A O 1
ATOM 950 N N . GLU A 1 119 ? 8.865 -7.779 16.318 1.00 92.25 119 GLU A N 1
ATOM 951 C CA . GLU A 1 119 ? 8.275 -7.382 17.594 1.00 92.25 119 GLU A CA 1
ATOM 952 C C . GLU A 1 119 ? 7.626 -5.992 17.492 1.00 92.25 119 GLU A C 1
ATOM 954 O O . GLU A 1 119 ? 6.520 -5.800 17.991 1.00 92.25 119 GLU A O 1
ATOM 959 N N . ALA A 1 120 ? 8.248 -5.046 16.774 1.00 92.12 120 ALA A N 1
ATOM 960 C CA . ALA A 1 120 ? 7.694 -3.703 16.585 1.00 92.12 120 ALA A CA 1
ATOM 961 C C . ALA A 1 120 ? 6.411 -3.732 15.756 1.00 92.12 120 ALA A C 1
ATOM 963 O O . ALA A 1 120 ? 5.436 -3.073 16.105 1.00 92.12 120 ALA A O 1
ATOM 964 N N . VAL A 1 121 ? 6.365 -4.547 14.701 1.00 92.38 121 VAL A N 1
ATOM 965 C CA . VAL A 1 121 ? 5.155 -4.757 13.902 1.00 92.38 121 VAL A CA 1
ATOM 966 C C . VAL A 1 121 ? 4.041 -5.370 14.756 1.00 92.38 121 VAL A C 1
ATOM 968 O O . VAL A 1 121 ? 2.928 -4.848 14.763 1.00 92.38 121 VAL A O 1
ATOM 971 N N . GLN A 1 122 ? 4.335 -6.415 15.533 1.00 91.94 122 GLN A N 1
ATOM 972 C CA . GLN A 1 122 ? 3.351 -7.033 16.425 1.00 91.94 122 GLN A CA 1
ATOM 973 C C . GLN A 1 122 ? 2.834 -6.041 17.480 1.00 91.94 122 GLN A C 1
ATOM 975 O O . GLN A 1 122 ? 1.629 -5.993 17.722 1.00 91.94 122 GLN A O 1
ATOM 980 N N . ALA A 1 123 ? 3.713 -5.233 18.078 1.00 90.69 123 ALA A N 1
ATOM 981 C CA . ALA A 1 123 ? 3.348 -4.244 19.090 1.00 90.69 123 ALA A CA 1
ATOM 982 C C . ALA A 1 123 ? 2.503 -3.093 18.519 1.00 90.69 123 ALA A C 1
ATOM 984 O O . ALA A 1 123 ? 1.540 -2.662 19.148 1.00 90.69 123 ALA A O 1
ATOM 985 N N . LEU A 1 124 ? 2.845 -2.603 17.325 1.00 89.25 124 LEU A N 1
ATOM 986 C CA . LEU A 1 124 ? 2.201 -1.441 16.710 1.00 89.25 124 LEU A CA 1
ATOM 987 C C . LEU A 1 124 ? 0.896 -1.792 15.990 1.00 89.25 124 LEU A C 1
ATOM 989 O O . LEU A 1 124 ? -0.086 -1.058 16.093 1.00 89.25 124 LEU A O 1
ATOM 993 N N . TYR A 1 125 ? 0.878 -2.905 15.258 1.00 89.81 125 TYR A N 1
ATOM 994 C CA . TYR A 1 125 ? -0.257 -3.309 14.427 1.00 89.81 125 TYR A CA 1
ATOM 995 C C . TYR A 1 125 ? -1.146 -4.366 15.098 1.00 89.81 125 TYR A C 1
ATOM 997 O O . TYR A 1 125 ? -2.239 -4.639 14.603 1.00 89.81 125 TYR A O 1
ATOM 1005 N N . GLY A 1 126 ? -0.696 -4.973 16.203 1.00 89.81 126 GLY A N 1
ATOM 1006 C CA . GLY A 1 126 ? -1.394 -6.050 16.915 1.00 89.81 126 GLY A CA 1
ATOM 1007 C C . GLY A 1 126 ? -1.271 -7.428 16.254 1.00 89.81 126 GLY A C 1
ATOM 1008 O O . GLY A 1 126 ? -1.836 -8.399 16.754 1.00 89.81 126 GLY A O 1
ATOM 1009 N N . TYR A 1 127 ? -0.548 -7.527 15.136 1.00 90.88 127 TYR A N 1
ATOM 1010 C CA . TYR A 1 127 ? -0.421 -8.737 14.324 1.00 90.88 127 TYR A CA 1
ATOM 1011 C C . TYR A 1 127 ? 0.970 -8.845 13.713 1.00 90.88 127 TYR A C 1
ATOM 1013 O O . TYR A 1 127 ? 1.598 -7.837 13.389 1.00 90.88 127 TYR A O 1
ATOM 1021 N N . ALA A 1 128 ? 1.407 -10.076 13.466 1.00 91.50 128 ALA A N 1
ATOM 1022 C CA . ALA A 1 128 ? 2.606 -10.354 12.701 1.00 91.50 128 ALA A CA 1
ATOM 1023 C C . ALA A 1 128 ? 2.293 -10.139 11.215 1.00 91.50 128 ALA A C 1
ATOM 1025 O O . ALA A 1 128 ? 1.604 -10.945 10.589 1.00 91.50 128 ALA A O 1
ATOM 1026 N N . ILE A 1 129 ? 2.778 -9.028 10.659 1.00 92.56 129 ILE A N 1
ATOM 1027 C CA . ILE A 1 129 ? 2.596 -8.679 9.248 1.00 92.56 129 ILE A CA 1
ATOM 1028 C C . ILE A 1 129 ? 3.943 -8.848 8.526 1.00 92.56 129 ILE A C 1
ATOM 1030 O O . ILE A 1 129 ? 4.938 -8.224 8.924 1.00 92.56 129 ILE A O 1
ATOM 1034 N N . PRO A 1 130 ? 4.018 -9.671 7.463 1.00 92.25 130 PRO A N 1
ATOM 1035 C CA . PRO A 1 130 ? 5.237 -9.771 6.667 1.00 92.25 130 PRO A CA 1
ATOM 1036 C C . PRO A 1 130 ? 5.542 -8.433 5.967 1.00 92.25 130 PRO A C 1
ATOM 1038 O O . PRO A 1 130 ? 4.623 -7.643 5.738 1.00 92.25 130 PRO A O 1
ATOM 1041 N N . PRO A 1 131 ? 6.809 -8.146 5.615 1.00 93.25 131 PRO A N 1
ATOM 1042 C CA . PRO A 1 131 ? 7.120 -7.006 4.757 1.00 93.25 131 PRO A CA 1
ATOM 1043 C C . PRO A 1 131 ? 6.319 -7.085 3.453 1.00 93.25 131 PRO A C 1
ATOM 1045 O O . PRO A 1 131 ? 6.162 -8.163 2.880 1.00 93.25 131 PRO A O 1
ATOM 1048 N N . ALA A 1 132 ? 5.811 -5.951 2.981 1.00 93.62 132 ALA A N 1
ATOM 1049 C CA . ALA A 1 132 ? 5.140 -5.841 1.700 1.00 93.62 132 ALA A CA 1
ATOM 1050 C C . ALA A 1 132 ? 6.191 -5.896 0.579 1.00 93.62 132 ALA A C 1
ATOM 1052 O O . ALA A 1 132 ? 7.045 -5.012 0.515 1.00 93.62 132 ALA A O 1
ATOM 1053 N N . PRO A 1 133 ? 6.131 -6.888 -0.323 1.00 94.62 133 PRO A N 1
ATOM 1054 C CA . PRO A 1 133 ? 7.103 -7.012 -1.408 1.00 94.62 133 PRO A CA 1
ATOM 1055 C C . PRO A 1 133 ? 6.678 -6.252 -2.676 1.00 94.62 133 PRO A C 1
ATOM 1057 O O . PRO A 1 133 ? 7.436 -6.154 -3.640 1.00 94.62 133 PRO A O 1
ATOM 1060 N N . LEU A 1 134 ? 5.445 -5.736 -2.701 1.00 95.38 134 LEU A N 1
ATOM 1061 C CA . LEU A 1 134 ? 4.801 -5.161 -3.877 1.00 95.38 134 LEU A CA 1
ATOM 1062 C C . LEU A 1 134 ? 4.048 -3.880 -3.507 1.00 95.38 134 LEU A C 1
ATOM 1064 O O . LEU A 1 134 ? 3.184 -3.894 -2.631 1.00 95.38 134 LEU A O 1
ATOM 1068 N N . LEU A 1 135 ? 4.329 -2.802 -4.236 1.00 95.44 135 LEU A N 1
ATOM 1069 C CA . LEU A 1 135 ? 3.564 -1.558 -4.219 1.00 95.44 135 LEU A CA 1
ATOM 1070 C C . LEU A 1 135 ? 2.922 -1.342 -5.590 1.00 95.44 135 LEU A C 1
ATOM 1072 O O . LEU A 1 135 ? 3.615 -1.266 -6.605 1.00 95.44 135 LEU A O 1
ATOM 1076 N N . ILE A 1 136 ? 1.599 -1.178 -5.608 1.00 94.94 136 ILE A N 1
ATOM 1077 C CA . ILE A 1 136 ? 0.855 -0.727 -6.787 1.00 94.94 136 ILE A CA 1
ATOM 1078 C C . ILE A 1 136 ? 0.262 0.639 -6.466 1.00 94.94 136 ILE A C 1
ATOM 1080 O O . ILE A 1 136 ? -0.556 0.772 -5.559 1.00 94.94 136 ILE A O 1
ATOM 1084 N N . SER A 1 137 ? 0.679 1.650 -7.217 1.00 93.25 137 SER A N 1
ATOM 1085 C CA . SER A 1 137 ? 0.228 3.030 -7.061 1.00 93.25 137 SER A CA 1
ATOM 1086 C C . SER A 1 137 ? -0.191 3.616 -8.413 1.00 93.25 137 SER A C 1
ATOM 1088 O O . SER A 1 137 ? -0.241 2.916 -9.433 1.00 93.25 137 SER A O 1
ATOM 1090 N N . PHE A 1 138 ? -0.558 4.894 -8.433 1.00 91.62 138 PHE A N 1
ATOM 1091 C CA . PHE A 1 138 ? -1.004 5.572 -9.642 1.00 91.62 138 PHE A CA 1
ATOM 1092 C C . PHE A 1 138 ? -0.506 7.013 -9.755 1.00 91.62 138 PHE A C 1
ATOM 1094 O O . PHE A 1 138 ? -0.180 7.672 -8.769 1.00 91.62 138 PHE A O 1
ATOM 1101 N N . GLY A 1 139 ? -0.474 7.508 -10.990 1.00 90.12 139 GLY A N 1
ATOM 1102 C CA . GLY A 1 139 ? -0.004 8.844 -11.322 1.00 90.12 139 GLY A CA 1
ATOM 1103 C C . GLY A 1 139 ? 1.516 8.943 -11.239 1.00 90.12 139 GLY A C 1
ATOM 1104 O O . GLY A 1 139 ? 2.233 8.254 -11.959 1.00 90.12 139 GLY A O 1
ATOM 1105 N N . LYS A 1 140 ? 2.012 9.845 -10.390 1.00 91.31 140 LYS A N 1
ATOM 1106 C CA . LYS A 1 140 ? 3.446 10.144 -10.305 1.00 91.31 140 LYS A CA 1
ATOM 1107 C C . LYS A 1 140 ? 4.187 9.026 -9.562 1.00 91.31 140 LYS A C 1
ATOM 1109 O O . LYS A 1 140 ? 3.755 8.677 -8.461 1.00 91.31 140 LYS A O 1
ATOM 1114 N N . PRO A 1 141 ? 5.319 8.525 -10.089 1.00 93.00 141 PRO A N 1
ATOM 1115 C CA . PRO A 1 141 ? 6.156 7.582 -9.371 1.00 93.00 141 PRO A CA 1
ATOM 1116 C C . PRO A 1 141 ? 6.842 8.271 -8.194 1.00 93.00 141 PRO A C 1
ATOM 1118 O O . PRO A 1 141 ? 7.871 8.925 -8.336 1.00 93.00 141 PRO A O 1
ATOM 1121 N N . LEU A 1 142 ? 6.213 8.164 -7.028 1.00 90.75 142 LEU A N 1
ATOM 1122 C CA . LEU A 1 142 ? 6.672 8.740 -5.776 1.00 90.75 142 LEU A CA 1
ATOM 1123 C C . LEU A 1 142 ? 6.439 7.735 -4.651 1.00 90.75 142 LEU A C 1
ATOM 1125 O O . LEU A 1 142 ? 5.389 7.093 -4.586 1.00 90.75 142 LEU A O 1
ATOM 1129 N N . ILE A 1 143 ? 7.415 7.651 -3.753 1.00 89.25 143 ILE A N 1
ATOM 1130 C CA . ILE A 1 143 ? 7.288 6.985 -2.462 1.00 89.25 143 ILE A CA 1
ATOM 1131 C C . ILE A 1 143 ? 7.444 8.057 -1.392 1.00 89.25 143 ILE A C 1
ATOM 1133 O O . ILE A 1 143 ? 8.348 8.891 -1.449 1.00 89.25 143 ILE A O 1
ATOM 1137 N N . SER A 1 144 ? 6.548 8.031 -0.418 1.00 87.06 144 SER A N 1
ATOM 1138 C CA . SER A 1 144 ? 6.597 8.880 0.763 1.00 87.06 144 SER A CA 1
ATOM 1139 C C . SER A 1 144 ? 6.137 8.086 1.981 1.00 87.06 144 SER A C 1
ATOM 1141 O O . SER A 1 144 ? 5.590 6.988 1.855 1.00 87.06 144 SER A O 1
ATOM 1143 N N . GLN A 1 145 ? 6.396 8.630 3.167 1.00 82.25 145 GLN A N 1
ATOM 1144 C CA . GLN A 1 145 ? 6.162 7.942 4.441 1.00 82.25 145 GLN A CA 1
ATOM 1145 C C . GLN A 1 145 ? 4.673 7.626 4.687 1.00 82.25 145 GLN A C 1
ATOM 1147 O O . GLN A 1 145 ? 4.339 6.695 5.407 1.00 82.25 145 GLN A O 1
ATOM 1152 N N . ASP A 1 146 ? 3.776 8.380 4.053 1.00 82.19 146 ASP A N 1
ATOM 1153 C CA . ASP A 1 146 ? 2.328 8.173 4.057 1.00 82.19 146 ASP A CA 1
ATOM 1154 C C . ASP A 1 146 ? 1.847 7.125 3.035 1.00 82.19 146 ASP A C 1
ATOM 1156 O O . ASP A 1 146 ? 0.692 6.723 3.096 1.00 82.19 146 ASP A O 1
ATOM 1160 N N . ILE A 1 147 ? 2.703 6.663 2.112 1.00 85.56 147 ILE A N 1
ATOM 1161 C CA . ILE A 1 147 ? 2.357 5.648 1.097 1.00 85.56 147 ILE A CA 1
ATOM 1162 C C . ILE A 1 147 ? 2.759 4.243 1.553 1.00 85.56 147 ILE A C 1
ATOM 1164 O O . ILE A 1 147 ? 1.982 3.300 1.414 1.00 85.56 147 ILE A O 1
ATOM 1168 N N . LEU A 1 148 ? 3.976 4.095 2.076 1.00 85.94 148 LEU A N 1
ATOM 1169 C CA . LEU A 1 148 ? 4.482 2.831 2.605 1.00 85.94 148 LEU A CA 1
ATOM 1170 C C . LEU A 1 148 ? 4.601 2.950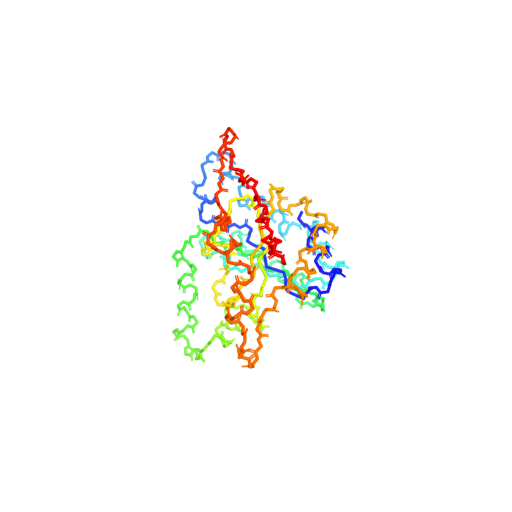 4.122 1.00 85.94 148 LEU A C 1
ATOM 1172 O O . LEU A 1 148 ? 5.521 3.623 4.593 1.00 85.94 148 LEU A O 1
ATOM 1176 N N . PRO A 1 149 ? 3.700 2.310 4.893 1.00 82.50 149 PRO A N 1
ATOM 1177 C CA . PRO A 1 149 ? 3.767 2.372 6.341 1.00 82.50 149 PRO A CA 1
ATOM 1178 C C . PRO A 1 149 ? 5.120 1.875 6.839 1.00 82.50 149 PRO A C 1
ATOM 1180 O O . PRO A 1 149 ? 5.617 0.851 6.348 1.00 82.50 149 PRO A O 1
ATOM 1183 N N . PRO A 1 150 ? 5.711 2.556 7.829 1.00 81.81 150 PRO A N 1
ATOM 1184 C CA . PRO A 1 150 ? 6.984 2.144 8.379 1.00 81.81 150 PRO A CA 1
ATOM 1185 C C . PRO A 1 150 ? 6.965 0.698 8.859 1.00 81.81 150 PRO A C 1
ATOM 1187 O O . PRO A 1 150 ? 5.938 0.179 9.309 1.00 81.81 150 PRO A O 1
ATOM 1190 N N . LEU A 1 151 ? 8.138 0.069 8.789 1.00 88.19 151 LEU A N 1
ATOM 1191 C CA . LEU A 1 151 ? 8.377 -1.320 9.176 1.00 88.19 151 LEU A CA 1
ATOM 1192 C C . LEU A 1 151 ? 7.667 -2.354 8.297 1.00 88.19 151 LEU A C 1
ATOM 1194 O O . LEU A 1 151 ? 7.958 -3.529 8.450 1.00 88.19 151 LEU A O 1
ATOM 1198 N N . LEU A 1 152 ? 6.784 -1.992 7.364 1.00 89.88 152 LEU A N 1
ATOM 1199 C CA . LEU A 1 152 ? 6.086 -2.953 6.501 1.00 89.88 152 LEU A CA 1
ATOM 1200 C C . LEU A 1 152 ? 6.721 -3.097 5.118 1.00 89.88 152 LEU A C 1
ATOM 1202 O O . LEU A 1 152 ? 6.043 -3.491 4.180 1.00 89.88 152 LEU A O 1
ATOM 1206 N N . TYR A 1 153 ? 8.009 -2.810 4.975 1.00 87.75 153 TYR A N 1
ATOM 1207 C CA . TYR A 1 153 ? 8.733 -2.976 3.719 1.00 87.75 153 TYR A CA 1
ATOM 1208 C C . TYR A 1 153 ? 10.205 -3.322 3.958 1.00 87.75 153 TYR A C 1
ATOM 1210 O O . TYR A 1 153 ? 10.769 -2.964 4.991 1.00 87.75 153 TYR A O 1
ATOM 1218 N N . GLU A 1 154 ? 10.804 -4.007 2.983 1.00 84.38 154 GLU A N 1
ATOM 1219 C CA . GLU A 1 154 ? 12.242 -4.301 2.908 1.00 84.38 154 GLU A CA 1
ATOM 1220 C C . GLU A 1 154 ? 12.717 -4.037 1.472 1.00 84.38 154 GLU A C 1
ATOM 1222 O O . GLU A 1 154 ? 13.171 -2.937 1.165 1.00 84.38 154 GLU A O 1
ATOM 1227 N N . GLU A 1 155 ? 12.500 -4.994 0.567 1.00 89.56 155 GLU A N 1
ATOM 1228 C CA . GLU A 1 155 ? 12.663 -4.831 -0.879 1.00 89.56 155 GLU A CA 1
ATOM 1229 C C . GLU A 1 155 ? 11.279 -4.770 -1.538 1.00 89.56 155 GLU A C 1
ATOM 1231 O O . GLU A 1 155 ? 10.515 -5.734 -1.486 1.00 89.56 155 GLU A O 1
ATOM 1236 N N . VAL A 1 156 ? 10.933 -3.621 -2.130 1.00 93.44 156 VAL A N 1
ATOM 1237 C CA . VAL A 1 156 ? 9.596 -3.386 -2.698 1.00 93.44 156 VAL A CA 1
ATOM 1238 C C . VAL A 1 156 ? 9.676 -3.215 -4.203 1.00 93.44 156 VAL A C 1
ATOM 1240 O O . VAL A 1 156 ? 10.248 -2.251 -4.716 1.00 93.44 156 VAL A O 1
ATOM 1243 N N . GLN A 1 157 ? 9.011 -4.106 -4.927 1.00 95.00 157 GLN A N 1
ATOM 1244 C CA . GLN A 1 157 ? 8.788 -3.930 -6.351 1.00 95.00 157 GLN A CA 1
ATOM 1245 C C . GLN A 1 157 ? 7.627 -2.965 -6.567 1.00 95.00 157 GLN A C 1
ATOM 1247 O O . GLN A 1 157 ? 6.518 -3.183 -6.083 1.00 95.00 157 GLN A O 1
ATOM 1252 N N . CYS A 1 158 ? 7.880 -1.886 -7.298 1.00 95.19 158 CYS A N 1
ATOM 1253 C CA . CYS A 1 158 ? 6.904 -0.821 -7.474 1.00 95.19 158 CYS A CA 1
ATOM 1254 C C . CYS A 1 158 ? 6.350 -0.788 -8.902 1.00 95.19 158 CYS A C 1
ATOM 1256 O O . CYS A 1 158 ? 7.092 -0.949 -9.879 1.00 95.19 158 CYS A O 1
ATOM 1258 N N . TYR A 1 159 ? 5.043 -0.551 -9.000 1.00 95.06 159 TYR A N 1
ATOM 1259 C CA . TYR A 1 159 ? 4.304 -0.372 -10.244 1.00 95.06 159 TYR A CA 1
ATOM 1260 C C . TYR A 1 159 ? 3.429 0.870 -10.128 1.00 95.06 159 TYR A C 1
ATOM 1262 O O . TYR A 1 159 ? 2.739 1.066 -9.126 1.00 95.06 159 TYR A O 1
ATOM 1270 N N . TRP A 1 160 ? 3.422 1.683 -11.181 1.00 93.69 160 TRP A N 1
ATOM 1271 C CA . TRP A 1 160 ? 2.577 2.868 -11.272 1.00 93.69 160 TRP A CA 1
ATOM 1272 C C . TRP A 1 160 ? 1.693 2.778 -12.504 1.00 93.69 160 TRP A C 1
ATOM 1274 O O . TRP A 1 160 ? 2.166 2.591 -13.622 1.00 93.69 160 TRP A O 1
ATOM 1284 N N . THR A 1 161 ? 0.392 2.909 -12.284 1.00 92.12 161 THR A N 1
ATOM 1285 C CA . THR A 1 161 ? -0.611 2.991 -13.347 1.00 92.12 161 THR A CA 1
ATOM 1286 C C . THR A 1 161 ? -0.980 4.454 -13.596 1.00 92.12 161 THR A C 1
ATOM 1288 O O . THR A 1 161 ? -0.916 5.277 -12.690 1.00 92.12 161 THR A O 1
ATOM 1291 N N . GLN A 1 162 ? -1.380 4.826 -14.814 1.00 89.50 162 GLN A N 1
ATOM 1292 C CA . GLN A 1 162 ? -1.882 6.192 -15.039 1.00 89.50 162 GLN A CA 1
ATOM 1293 C C . GLN A 1 162 ? -3.339 6.352 -14.578 1.00 89.50 162 GLN A C 1
ATOM 1295 O O . GLN A 1 162 ? -3.770 7.450 -14.230 1.00 89.50 162 GLN A O 1
ATOM 1300 N N . GLN A 1 163 ? -4.109 5.262 -14.589 1.00 85.12 163 GLN A N 1
ATOM 1301 C CA . GLN A 1 163 ? -5.501 5.281 -14.159 1.00 85.12 163 GLN A CA 1
ATOM 1302 C C . GLN A 1 163 ? -5.587 5.382 -12.628 1.00 85.12 163 GLN A C 1
ATOM 1304 O O . GLN A 1 163 ? -4.797 4.740 -11.938 1.00 85.12 163 GLN A O 1
ATOM 1309 N N . PRO A 1 164 ? -6.552 6.134 -12.070 1.00 77.62 164 PRO A N 1
ATOM 1310 C CA . PRO A 1 164 ? -6.761 6.175 -10.627 1.00 77.62 164 PRO A CA 1
ATOM 1311 C C . PRO A 1 164 ? -6.983 4.772 -10.052 1.00 77.62 164 PRO A C 1
ATOM 1313 O O . PRO A 1 164 ? -7.647 3.949 -10.688 1.00 77.62 164 PRO A O 1
ATOM 1316 N N . GLY A 1 165 ? -6.505 4.526 -8.827 1.00 70.19 165 GLY A N 1
ATOM 1317 C CA . GLY A 1 165 ? -6.422 3.182 -8.232 1.00 70.19 165 GLY A CA 1
ATOM 1318 C C . GLY A 1 165 ? -7.728 2.375 -8.173 1.00 70.19 165 GLY A C 1
ATOM 1319 O O . GLY A 1 165 ? -7.690 1.149 -8.114 1.00 70.19 165 GLY A O 1
ATOM 1320 N N . TYR A 1 166 ? -8.897 3.017 -8.254 1.00 75.88 166 TYR A N 1
ATOM 1321 C CA . TYR A 1 166 ? -10.189 2.319 -8.306 1.00 75.88 166 TYR A CA 1
ATOM 1322 C C . TYR A 1 166 ? -10.540 1.723 -9.677 1.00 75.88 166 TYR A C 1
ATOM 1324 O O . TYR A 1 166 ? -11.513 0.979 -9.767 1.00 75.88 166 TYR A O 1
ATOM 1332 N N . SER A 1 167 ? -9.756 2.019 -10.714 1.00 85.81 167 SER A N 1
ATOM 1333 C CA . SER A 1 167 ? -9.998 1.583 -12.099 1.00 85.81 167 SER A CA 1
ATOM 1334 C C . SER A 1 167 ? -9.165 0.361 -12.494 1.00 85.81 167 SER A C 1
ATOM 1336 O O . SER A 1 167 ? -9.201 -0.057 -13.648 1.00 85.81 167 SER A O 1
ATOM 1338 N N . LEU A 1 168 ? -8.397 -0.208 -11.557 1.00 89.69 168 LEU A N 1
ATOM 1339 C CA . LEU A 1 168 ? -7.536 -1.353 -11.831 1.00 89.69 168 LEU A CA 1
ATOM 1340 C C . LEU A 1 168 ? -8.377 -2.565 -12.256 1.00 89.69 168 LEU A C 1
ATOM 1342 O O . LEU A 1 168 ? -9.168 -3.095 -11.473 1.00 89.69 168 LEU A O 1
ATOM 1346 N N . THR A 1 169 ? -8.192 -3.004 -13.499 1.00 92.88 169 THR A N 1
ATOM 1347 C CA . THR A 1 169 ? -8.852 -4.197 -14.034 1.00 92.88 169 THR A CA 1
ATOM 1348 C C . THR A 1 169 ? -8.147 -5.468 -13.568 1.00 92.88 169 THR A C 1
ATOM 1350 O O . THR A 1 169 ? -6.957 -5.460 -13.241 1.00 92.88 169 THR A O 1
ATOM 1353 N N . GLU A 1 170 ? -8.869 -6.591 -13.579 1.00 94.94 170 GLU A N 1
ATOM 1354 C CA . GLU A 1 170 ? -8.282 -7.901 -13.278 1.00 94.94 170 GLU A CA 1
ATOM 1355 C C . GLU A 1 170 ? -7.143 -8.260 -14.240 1.00 94.94 170 GLU A C 1
ATOM 1357 O O . GLU A 1 170 ? -6.110 -8.758 -13.802 1.00 94.94 170 GLU A O 1
ATOM 1362 N N . GLU A 1 171 ? -7.291 -7.953 -15.530 1.00 95.75 171 GLU A N 1
ATOM 1363 C CA . GLU A 1 171 ? -6.247 -8.179 -16.531 1.00 95.75 171 GLU A CA 1
ATOM 1364 C C . GLU A 1 171 ? -4.968 -7.393 -16.208 1.00 95.75 171 GLU A C 1
ATOM 1366 O O . GLU A 1 171 ? -3.875 -7.962 -16.183 1.00 95.75 171 GLU A O 1
ATOM 1371 N N . CYS A 1 172 ? -5.095 -6.096 -15.904 1.00 94.88 172 CYS A N 1
ATOM 1372 C CA . CYS A 1 172 ? -3.953 -5.255 -15.558 1.00 94.88 172 CYS A CA 1
ATOM 1373 C C . CYS A 1 172 ? -3.255 -5.762 -14.290 1.00 94.88 172 CYS A C 1
ATOM 1375 O O . CYS A 1 172 ? -2.031 -5.906 -14.275 1.00 94.88 172 CYS A O 1
ATOM 1377 N N . LEU A 1 173 ? -4.026 -6.112 -13.256 1.00 95.75 173 LEU A N 1
ATOM 1378 C CA . LEU A 1 173 ? -3.468 -6.670 -12.029 1.00 95.75 173 LEU A CA 1
ATOM 1379 C C . LEU A 1 173 ? -2.756 -8.006 -12.281 1.00 95.75 173 LEU A C 1
ATOM 1381 O O . LEU A 1 173 ? -1.652 -8.200 -11.785 1.00 95.75 173 LEU A O 1
ATOM 1385 N N . ARG A 1 174 ? -3.327 -8.910 -13.086 1.00 97.06 174 ARG A N 1
ATOM 1386 C CA . ARG A 1 174 ? -2.678 -10.186 -13.434 1.00 97.06 174 ARG A CA 1
ATOM 1387 C C . ARG A 1 174 ? -1.357 -9.984 -14.174 1.00 97.06 174 ARG A C 1
ATOM 1389 O O . ARG A 1 174 ? -0.408 -10.703 -13.887 1.00 97.06 174 ARG A O 1
ATOM 1396 N N . ARG A 1 175 ? -1.263 -8.992 -15.067 1.00 97.06 175 ARG A N 1
ATOM 1397 C CA . ARG A 1 175 ? -0.002 -8.638 -15.745 1.00 97.06 175 ARG A CA 1
ATOM 1398 C C . ARG A 1 175 ? 1.060 -8.148 -14.762 1.00 97.06 175 ARG A C 1
ATOM 1400 O O . ARG A 1 175 ? 2.200 -8.588 -14.846 1.00 97.06 175 ARG A O 1
ATOM 1407 N N . ILE A 1 176 ? 0.677 -7.289 -13.814 1.00 96.62 176 ILE A N 1
ATOM 1408 C CA . ILE A 1 176 ? 1.575 -6.817 -12.749 1.00 96.62 176 ILE A CA 1
ATOM 1409 C C . ILE A 1 176 ? 2.049 -7.990 -11.884 1.00 96.62 176 ILE A C 1
ATOM 1411 O O . ILE A 1 176 ? 3.241 -8.129 -11.633 1.00 96.62 176 ILE A O 1
ATOM 1415 N N . LEU A 1 177 ? 1.128 -8.857 -11.453 1.00 96.44 177 LEU A N 1
ATOM 1416 C CA . LEU A 1 177 ? 1.462 -10.016 -10.622 1.00 96.44 177 LEU A CA 1
ATOM 1417 C C . LEU A 1 177 ? 2.348 -11.026 -11.362 1.00 96.44 177 LEU A C 1
ATOM 1419 O O . LEU A 1 177 ? 3.210 -11.637 -10.738 1.00 96.44 177 LEU A O 1
ATOM 1423 N N . TYR A 1 178 ? 2.163 -11.187 -12.675 1.00 97.25 178 TYR A N 1
ATOM 1424 C CA . TYR A 1 178 ? 3.016 -12.037 -13.499 1.00 97.25 178 TYR A CA 1
ATOM 1425 C C . TYR A 1 178 ? 4.447 -11.491 -13.593 1.00 97.25 178 TYR A C 1
ATOM 1427 O O . TYR A 1 178 ? 5.390 -12.235 -13.333 1.00 97.25 178 TYR A O 1
ATOM 1435 N N . ASP A 1 179 ? 4.615 -10.197 -13.893 1.00 97.31 179 ASP A N 1
ATOM 1436 C CA . ASP A 1 179 ? 5.936 -9.546 -13.901 1.00 97.31 179 ASP A CA 1
ATOM 1437 C C . ASP A 1 179 ? 6.635 -9.708 -12.544 1.00 97.31 179 ASP A C 1
ATOM 1439 O O . ASP A 1 179 ? 7.769 -10.189 -12.469 1.00 97.31 179 ASP A O 1
ATOM 1443 N N . TYR A 1 180 ? 5.900 -9.408 -11.467 1.00 95.94 180 TYR A N 1
ATOM 1444 C CA . TYR A 1 180 ? 6.361 -9.509 -10.085 1.00 95.94 180 TYR A CA 1
ATOM 1445 C C . TYR A 1 180 ? 6.856 -10.915 -9.725 1.00 95.94 180 TYR A C 1
ATOM 1447 O O . TYR A 1 180 ? 7.930 -11.059 -9.142 1.00 95.94 180 TYR A O 1
ATOM 1455 N N . ALA A 1 181 ? 6.079 -11.945 -10.067 1.00 93.94 181 ALA A N 1
ATOM 1456 C CA . ALA A 1 181 ? 6.349 -13.314 -9.640 1.00 93.94 181 ALA A CA 1
ATOM 1457 C C . ALA A 1 181 ? 7.345 -14.059 -10.539 1.00 93.94 181 ALA A C 1
ATOM 1459 O O . ALA A 1 181 ? 8.056 -14.930 -10.042 1.00 93.94 181 ALA A O 1
ATOM 1460 N N . PHE A 1 182 ? 7.389 -13.752 -11.841 1.00 95.06 182 PHE A N 1
ATOM 1461 C CA . PHE A 1 182 ? 8.091 -14.591 -12.821 1.00 95.06 182 PHE A CA 1
ATOM 1462 C C . PHE A 1 182 ? 9.185 -13.880 -13.619 1.00 95.06 182 PHE A C 1
ATOM 1464 O O . PHE A 1 182 ? 10.081 -14.562 -14.107 1.00 95.06 182 PHE A O 1
ATOM 1471 N N . LEU A 1 183 ? 9.147 -12.550 -13.768 1.00 94.69 183 LEU A N 1
ATOM 1472 C CA . LEU A 1 183 ? 10.093 -11.830 -14.637 1.00 94.69 183 LEU A CA 1
ATOM 1473 C C . LEU A 1 183 ? 11.153 -11.046 -13.858 1.00 94.69 183 LEU A C 1
ATOM 1475 O O . LEU A 1 183 ? 12.313 -10.991 -14.259 1.00 94.69 183 LEU A O 1
ATOM 1479 N N . ARG A 1 184 ? 10.774 -10.445 -12.727 1.00 90.06 184 ARG A N 1
ATOM 1480 C CA . ARG A 1 184 ? 11.637 -9.528 -11.960 1.00 90.06 184 ARG A CA 1
ATOM 1481 C C . ARG A 1 184 ? 12.832 -10.195 -11.284 1.00 90.06 184 ARG A C 1
ATOM 1483 O O . ARG A 1 184 ? 13.859 -9.552 -11.060 1.00 90.06 184 ARG A O 1
ATOM 1490 N N . GLY A 1 185 ? 12.691 -11.465 -10.916 1.00 87.38 185 GLY A N 1
ATOM 1491 C CA . GLY A 1 185 ? 13.717 -12.214 -10.200 1.00 87.38 185 GLY A CA 1
ATOM 1492 C C . GLY A 1 185 ? 14.927 -12.499 -11.085 1.00 87.38 185 GLY A C 1
ATOM 1493 O O . GLY A 1 185 ? 14.945 -13.487 -11.805 1.00 87.38 185 GLY A O 1
ATOM 1494 N N . THR A 1 186 ? 15.966 -11.666 -10.997 1.00 87.81 186 THR A N 1
ATOM 1495 C CA . THR A 1 186 ? 17.235 -11.889 -11.722 1.00 87.81 186 THR A CA 1
ATOM 1496 C C . THR A 1 186 ? 18.360 -12.406 -10.823 1.00 87.81 186 THR A C 1
ATOM 1498 O O . THR A 1 186 ? 19.514 -12.506 -11.252 1.00 87.81 186 THR A O 1
ATOM 1501 N N . TRP A 1 187 ? 18.081 -12.679 -9.546 1.00 89.38 187 TRP A N 1
ATOM 1502 C CA . TRP A 1 187 ? 19.091 -13.193 -8.627 1.00 89.38 187 TRP A CA 1
ATOM 1503 C C . TRP A 1 187 ? 19.440 -14.646 -8.966 1.00 89.38 187 TRP A C 1
ATOM 1505 O O . TRP A 1 187 ? 18.564 -15.485 -9.151 1.00 89.38 187 TRP A O 1
ATOM 1515 N N . ARG A 1 188 ? 20.740 -14.937 -9.002 1.00 87.88 188 ARG A N 1
ATOM 1516 C CA . ARG A 1 188 ? 21.306 -16.288 -9.029 1.00 87.88 188 ARG A CA 1
ATOM 1517 C C . ARG A 1 188 ? 22.523 -16.321 -8.106 1.00 87.88 188 ARG A C 1
ATOM 1519 O O . ARG A 1 188 ? 23.230 -15.313 -8.012 1.00 87.88 188 ARG A O 1
ATOM 1526 N N . ALA A 1 189 ? 22.730 -17.444 -7.413 1.00 92.38 189 ALA A N 1
ATOM 1527 C CA . ALA A 1 189 ? 23.839 -17.625 -6.473 1.00 92.38 189 ALA A CA 1
ATOM 1528 C C . ALA A 1 189 ? 25.201 -17.516 -7.177 1.00 92.38 189 ALA A C 1
ATOM 1530 O O . ALA A 1 189 ? 26.064 -16.762 -6.733 1.00 92.38 189 ALA A O 1
ATOM 1531 N N . ASP A 1 190 ? 25.355 -18.214 -8.304 1.00 92.75 190 ASP A N 1
ATOM 1532 C CA . ASP A 1 190 ? 26.521 -18.090 -9.175 1.00 92.75 190 ASP A CA 1
ATOM 1533 C C . ASP A 1 190 ? 26.286 -17.004 -10.233 1.00 92.75 190 ASP A C 1
ATOM 1535 O O . ASP A 1 190 ? 25.392 -17.100 -11.077 1.00 92.75 190 ASP A O 1
ATOM 1539 N N . LYS A 1 191 ? 27.087 -15.941 -10.169 1.00 91.38 191 LYS A N 1
ATOM 1540 C CA . LYS A 1 191 ? 27.023 -14.803 -11.095 1.00 91.38 191 LYS A CA 1
ATOM 1541 C C . LYS A 1 191 ? 28.103 -14.852 -12.178 1.00 91.38 191 LYS A C 1
ATOM 1543 O O . LYS A 1 191 ? 28.188 -13.902 -12.954 1.00 91.38 191 LYS A O 1
ATOM 1548 N N . THR A 1 192 ? 28.896 -15.921 -12.253 1.00 92.81 192 THR A N 1
ATOM 1549 C CA . THR A 1 192 ? 29.905 -16.111 -13.305 1.00 92.81 192 THR A CA 1
ATOM 1550 C C . THR A 1 192 ? 29.250 -15.987 -14.687 1.00 92.81 192 THR A C 1
ATOM 1552 O O . THR A 1 192 ? 28.102 -16.400 -14.873 1.00 92.81 192 THR A O 1
ATOM 1555 N N . GLY A 1 193 ? 29.920 -15.325 -15.634 1.00 88.88 193 GLY A N 1
ATOM 1556 C CA . GLY A 1 193 ? 29.403 -15.113 -16.992 1.00 88.88 193 GLY A CA 1
ATOM 1557 C C . GLY A 1 193 ? 28.305 -14.045 -17.123 1.00 88.88 193 GLY A C 1
ATOM 1558 O O . GLY A 1 193 ? 27.926 -13.689 -18.235 1.00 88.88 193 GLY A O 1
ATOM 1559 N N . ARG A 1 194 ? 27.755 -13.517 -16.014 1.00 87.50 194 ARG A N 1
ATOM 1560 C CA . ARG A 1 194 ? 26.614 -12.579 -16.065 1.00 87.50 194 ARG A CA 1
ATOM 1561 C C . ARG A 1 194 ? 26.987 -11.237 -16.685 1.00 87.50 194 ARG A C 1
ATOM 1563 O O . ARG A 1 194 ? 26.152 -10.607 -17.328 1.00 87.50 194 ARG A O 1
ATOM 1570 N N . ALA A 1 195 ? 28.201 -10.762 -16.419 1.00 86.06 195 ALA A N 1
ATOM 1571 C CA . ALA A 1 195 ? 28.658 -9.482 -16.945 1.00 86.06 195 ALA A CA 1
ATOM 1572 C C . ALA A 1 195 ? 28.891 -9.583 -18.456 1.00 86.06 195 ALA A C 1
ATOM 1574 O O . ALA A 1 195 ? 28.507 -8.683 -19.192 1.00 86.06 195 ALA A O 1
ATOM 1575 N N . GLU A 1 196 ? 29.440 -10.706 -18.909 1.00 91.19 196 GLU A N 1
ATOM 1576 C CA . GLU A 1 196 ? 29.665 -11.045 -20.308 1.00 91.19 196 GLU A CA 1
ATOM 1577 C C . GLU A 1 196 ? 28.335 -11.137 -21.067 1.00 91.19 196 GLU A C 1
ATOM 1579 O O . GLU A 1 196 ? 28.172 -10.481 -22.093 1.00 91.19 196 GLU A O 1
ATOM 1584 N N . GLU A 1 197 ? 27.339 -11.836 -20.508 1.00 87.12 197 GLU A N 1
ATOM 1585 C CA . GLU A 1 197 ? 25.968 -11.871 -21.041 1.00 87.12 197 GLU A CA 1
ATOM 1586 C C . GLU A 1 197 ? 25.364 -10.459 -21.160 1.00 87.12 197 GLU A C 1
ATOM 1588 O O . GLU A 1 197 ? 24.700 -10.141 -22.146 1.00 87.12 197 GLU A O 1
ATOM 1593 N N . ALA A 1 198 ? 25.612 -9.584 -20.178 1.00 85.75 198 ALA A N 1
ATOM 1594 C CA . ALA A 1 198 ? 25.088 -8.219 -20.176 1.00 85.75 198 ALA A CA 1
ATOM 1595 C C . ALA A 1 198 ? 25.708 -7.319 -21.262 1.00 85.75 198 ALA A C 1
ATOM 1597 O O . ALA A 1 198 ? 25.070 -6.345 -21.671 1.00 85.75 198 ALA A O 1
ATOM 1598 N N . VAL A 1 199 ? 26.911 -7.634 -21.761 1.00 89.62 199 VAL A N 1
ATOM 1599 C CA . VAL A 1 199 ? 27.543 -6.889 -22.867 1.00 89.62 199 VAL A CA 1
ATOM 1600 C C . VAL A 1 199 ? 26.747 -7.041 -24.164 1.00 89.62 199 VAL A C 1
ATOM 1602 O O . VAL A 1 199 ? 26.647 -6.075 -24.916 1.00 89.62 199 VAL A O 1
ATOM 1605 N N . HIS A 1 200 ? 26.092 -8.183 -24.401 1.00 88.62 200 HIS A N 1
ATOM 1606 C CA . HIS A 1 200 ? 25.210 -8.354 -25.567 1.00 88.62 200 HIS A CA 1
ATOM 1607 C C . HIS A 1 200 ? 24.022 -7.383 -25.571 1.00 88.62 200 HIS A C 1
ATOM 1609 O O . HIS A 1 200 ? 23.475 -7.068 -26.621 1.00 88.62 200 HIS A O 1
ATOM 1615 N N . TYR A 1 201 ? 23.657 -6.859 -24.401 1.00 86.69 201 TYR A N 1
ATOM 1616 C CA . TYR A 1 201 ? 22.567 -5.903 -24.227 1.00 86.69 201 TYR A CA 1
ATOM 1617 C C . TYR A 1 201 ? 23.085 -4.509 -23.871 1.00 86.69 201 TYR A C 1
ATOM 1619 O O . TYR A 1 201 ? 22.373 -3.724 -23.245 1.00 86.69 201 TYR A O 1
ATOM 1627 N N . ARG A 1 202 ? 24.328 -4.184 -24.253 1.00 87.56 202 ARG A N 1
ATOM 1628 C CA . ARG A 1 202 ? 24.995 -2.928 -23.888 1.00 87.56 202 ARG A CA 1
ATOM 1629 C C . ARG A 1 202 ? 24.165 -1.688 -24.192 1.00 87.56 202 ARG A C 1
ATOM 1631 O O . ARG A 1 202 ? 23.956 -0.860 -23.306 1.00 87.56 202 ARG A O 1
ATOM 1638 N N . GLN A 1 203 ? 23.618 -1.607 -25.404 1.00 86.94 203 GLN A N 1
ATOM 1639 C CA . GLN A 1 203 ? 22.767 -0.485 -25.799 1.00 86.94 203 GLN A CA 1
ATOM 1640 C C . GLN A 1 203 ? 21.554 -0.314 -24.876 1.00 86.94 203 GLN A C 1
ATOM 1642 O O . GLN A 1 203 ? 21.137 0.814 -24.617 1.00 86.94 203 GLN A O 1
ATOM 1647 N N . ALA A 1 204 ? 21.012 -1.413 -24.341 1.00 85.12 204 ALA A N 1
ATOM 1648 C CA . ALA A 1 204 ? 19.816 -1.378 -23.514 1.00 85.12 204 ALA A CA 1
ATOM 1649 C C . ALA A 1 204 ? 20.030 -0.736 -22.139 1.00 85.12 204 ALA A C 1
ATOM 1651 O O . ALA A 1 204 ? 19.088 -0.151 -21.607 1.00 85.12 204 ALA A O 1
ATOM 1652 N N . TRP A 1 205 ? 21.236 -0.818 -21.566 1.00 83.31 205 TRP A N 1
ATOM 1653 C CA . TRP A 1 205 ? 21.538 -0.189 -20.276 1.00 83.31 205 TRP A CA 1
ATOM 1654 C C . TRP A 1 205 ? 22.337 1.113 -20.399 1.00 83.31 205 TRP A C 1
ATOM 1656 O O . TRP A 1 205 ? 22.184 1.974 -19.537 1.00 83.31 205 TRP A O 1
ATOM 1666 N N . GLU A 1 206 ? 23.121 1.310 -21.465 1.00 88.06 206 GLU A N 1
ATOM 1667 C CA . GLU A 1 206 ? 23.817 2.585 -21.708 1.00 88.06 206 GLU A CA 1
ATOM 1668 C C . GLU A 1 206 ? 22.880 3.677 -22.239 1.00 88.06 206 GLU A C 1
ATOM 1670 O O . GLU A 1 206 ? 22.977 4.826 -21.815 1.00 88.06 206 GLU A O 1
ATOM 1675 N N . ASN A 1 207 ? 21.939 3.316 -23.117 1.00 86.00 207 ASN A N 1
ATOM 1676 C CA . ASN A 1 207 ? 20.934 4.230 -23.677 1.00 86.00 207 ASN A CA 1
ATOM 1677 C C . ASN A 1 207 ? 19.527 3.917 -23.152 1.00 86.00 207 ASN A C 1
ATOM 1679 O O . ASN A 1 207 ? 18.518 4.228 -23.791 1.00 86.00 207 ASN A O 1
ATOM 1683 N N . GLY A 1 208 ? 19.463 3.250 -22.000 1.00 83.19 208 GLY A N 1
ATOM 1684 C CA . GLY A 1 208 ? 18.217 2.819 -21.393 1.00 83.19 208 GLY A CA 1
ATOM 1685 C C . GLY A 1 208 ? 17.301 3.993 -21.025 1.00 83.19 208 GLY A C 1
ATOM 1686 O O . GLY A 1 208 ? 17.760 5.105 -20.750 1.00 83.19 208 GLY A O 1
ATOM 1687 N N . PRO A 1 209 ? 15.982 3.760 -20.985 1.00 88.31 209 PRO A N 1
ATOM 1688 C CA . PRO A 1 209 ? 15.021 4.774 -20.585 1.00 88.31 209 PRO A CA 1
ATOM 1689 C C . PRO A 1 209 ? 15.207 5.159 -19.113 1.00 88.31 209 PRO A C 1
ATOM 1691 O O . PRO A 1 209 ? 15.372 4.305 -18.241 1.00 88.31 209 PRO A O 1
ATOM 1694 N N . VAL A 1 210 ? 15.068 6.449 -18.808 1.00 89.44 210 VAL A N 1
ATOM 1695 C CA . VAL A 1 210 ? 14.950 6.909 -17.420 1.00 89.44 210 VAL A CA 1
ATOM 1696 C C . VAL A 1 210 ? 13.499 6.746 -16.970 1.00 89.44 210 VAL A C 1
ATOM 1698 O O . VAL A 1 210 ? 12.602 7.477 -17.401 1.00 89.44 210 VAL A O 1
ATOM 1701 N N . LEU A 1 211 ? 13.258 5.777 -16.088 1.00 90.31 211 LEU A N 1
ATOM 1702 C CA . LEU A 1 211 ? 11.930 5.524 -15.536 1.00 90.31 211 LEU A CA 1
ATOM 1703 C C . LEU A 1 211 ? 11.483 6.689 -14.642 1.00 90.31 211 LEU A C 1
ATOM 1705 O O . LEU A 1 211 ? 12.217 7.143 -13.769 1.00 90.31 211 LEU A O 1
ATOM 1709 N N . GLY A 1 212 ? 10.254 7.160 -14.855 1.00 91.44 212 GLY A N 1
ATOM 1710 C CA . GLY A 1 212 ? 9.660 8.260 -14.090 1.00 91.44 212 GLY A CA 1
ATOM 1711 C C . GLY A 1 212 ? 9.853 9.655 -14.682 1.00 91.44 212 GLY A C 1
ATOM 1712 O O . GLY A 1 212 ? 9.358 10.622 -14.103 1.00 91.44 212 GLY A O 1
ATOM 1713 N N . LEU A 1 213 ? 10.475 9.777 -15.861 1.00 93.62 213 LEU A N 1
ATOM 1714 C CA . LEU A 1 213 ? 10.323 10.984 -16.671 1.00 93.62 213 LEU A CA 1
ATOM 1715 C C . LEU A 1 213 ? 8.892 11.101 -17.202 1.00 93.62 213 LEU A C 1
ATOM 1717 O O . LEU A 1 213 ? 8.232 10.115 -17.539 1.00 93.62 213 LEU A O 1
ATOM 1721 N N . GLY A 1 214 ? 8.407 12.334 -17.276 1.00 93.88 214 GLY A N 1
ATOM 1722 C CA . GLY A 1 214 ? 7.044 12.622 -17.689 1.00 93.88 214 GLY A CA 1
ATOM 1723 C C . GLY A 1 214 ? 6.857 14.058 -18.125 1.00 93.88 214 GLY A C 1
ATOM 1724 O O . GLY A 1 214 ? 7.773 14.876 -18.077 1.00 93.88 214 GLY A O 1
ATOM 1725 N N . GLN A 1 215 ? 5.631 14.360 -18.515 1.00 94.94 215 GLN A N 1
ATOM 1726 C CA . GLN A 1 215 ? 5.197 15.679 -18.939 1.00 94.94 215 GLN A CA 1
ATOM 1727 C C . GLN A 1 215 ? 3.914 16.078 -18.219 1.00 94.94 215 GLN A C 1
ATOM 1729 O O . GLN A 1 215 ? 3.172 15.246 -17.692 1.00 94.94 215 GLN A O 1
ATOM 1734 N N . ARG A 1 216 ? 3.641 17.380 -18.197 1.00 95.06 216 ARG A N 1
ATOM 1735 C CA . ARG A 1 216 ? 2.370 17.900 -17.701 1.00 95.06 216 ARG A CA 1
ATOM 1736 C C . ARG A 1 216 ? 1.399 18.061 -18.858 1.00 95.06 216 ARG A C 1
ATOM 1738 O O . ARG A 1 216 ? 1.725 18.737 -19.826 1.00 95.06 216 ARG A O 1
ATOM 1745 N N . LEU A 1 217 ? 0.194 17.521 -18.708 1.00 91.75 217 LEU A N 1
ATOM 1746 C CA . LEU A 1 217 ? -0.947 17.850 -19.560 1.00 91.75 217 LEU A CA 1
ATOM 1747 C C . LEU A 1 217 ? -2.009 18.484 -18.653 1.00 91.75 217 LEU A C 1
ATOM 1749 O O . LEU A 1 217 ? -2.673 17.807 -17.865 1.00 91.75 217 LEU A O 1
ATOM 1753 N N . GLY A 1 218 ? -2.089 19.817 -18.684 1.00 92.81 218 GLY A N 1
ATOM 1754 C CA . GLY A 1 218 ? -2.906 20.596 -17.751 1.00 92.81 218 GLY A CA 1
ATOM 1755 C C . GLY A 1 218 ? -2.438 20.464 -16.285 1.00 92.81 218 GLY A C 1
ATOM 1756 O O . GLY A 1 218 ? -1.249 20.663 -15.991 1.00 92.81 218 GLY A O 1
ATOM 1757 N N . PRO A 1 219 ? -3.343 20.161 -15.331 1.00 90.94 219 PRO A N 1
ATOM 1758 C CA . PRO A 1 219 ? -2.981 20.028 -13.919 1.00 90.94 219 PRO A CA 1
ATOM 1759 C C . PRO A 1 219 ? -2.351 18.666 -13.581 1.00 90.94 219 PRO A C 1
ATOM 1761 O O . PRO A 1 219 ? -1.822 18.500 -12.482 1.00 90.94 219 PRO A O 1
ATOM 1764 N N . PHE A 1 220 ? -2.366 17.702 -14.508 1.00 91.25 220 PHE A N 1
ATOM 1765 C CA . PHE A 1 220 ? -1.916 16.335 -14.258 1.00 91.25 220 PHE A CA 1
ATOM 1766 C C . PHE A 1 220 ? -0.561 16.036 -14.904 1.00 91.25 220 PHE A C 1
ATOM 1768 O O . PHE A 1 220 ? -0.159 16.641 -15.899 1.00 91.25 220 PHE A O 1
ATOM 1775 N N . TRP A 1 221 ? 0.151 15.088 -14.300 1.00 94.12 221 TRP A N 1
ATOM 1776 C CA . TRP A 1 221 ? 1.407 14.547 -14.810 1.00 94.12 221 TRP A CA 1
ATOM 1777 C C . TRP A 1 221 ? 1.151 13.204 -15.490 1.00 94.12 221 TRP A C 1
ATOM 1779 O O . TRP A 1 221 ? 0.319 12.423 -15.020 1.00 94.12 221 TRP A O 1
ATOM 1789 N N . TYR A 1 222 ? 1.877 12.954 -16.574 1.00 93.88 222 TYR A N 1
ATOM 1790 C CA . TYR A 1 222 ? 1.790 11.747 -17.386 1.00 93.88 222 TYR A CA 1
ATOM 1791 C C . TYR A 1 222 ? 3.201 11.238 -17.700 1.00 93.88 222 TYR A C 1
ATOM 1793 O O . TYR A 1 222 ? 4.076 12.064 -17.975 1.00 93.88 222 TYR A O 1
ATOM 1801 N N . PRO A 1 223 ? 3.437 9.916 -17.699 1.00 93.25 223 PRO A N 1
ATOM 1802 C CA . PRO A 1 223 ? 4.737 9.353 -18.038 1.00 93.25 223 PRO A CA 1
ATOM 1803 C C . PRO A 1 223 ? 5.073 9.594 -19.513 1.00 93.25 223 PRO A C 1
ATOM 1805 O O . PRO A 1 223 ? 4.185 9.600 -20.370 1.00 93.25 223 PRO A O 1
ATOM 1808 N N . LEU A 1 224 ? 6.361 9.771 -19.815 1.00 91.94 224 LEU A N 1
ATOM 1809 C CA . LEU A 1 224 ? 6.841 9.678 -21.192 1.00 91.94 224 LEU A CA 1
ATOM 1810 C C . LEU A 1 224 ? 6.809 8.215 -21.641 1.00 91.94 224 LEU A C 1
ATOM 1812 O O . LEU A 1 224 ? 6.989 7.299 -20.835 1.00 91.94 224 LEU A O 1
ATOM 1816 N N . ALA A 1 225 ? 6.571 7.996 -22.933 1.00 85.31 225 ALA A N 1
ATOM 1817 C CA . ALA A 1 225 ? 6.660 6.663 -23.505 1.00 85.31 225 ALA A CA 1
ATOM 1818 C C . ALA A 1 225 ? 8.091 6.131 -23.354 1.00 85.31 225 ALA A C 1
ATOM 1820 O O . ALA A 1 225 ? 9.060 6.833 -23.640 1.00 85.31 225 ALA A O 1
ATOM 1821 N N . VAL A 1 226 ? 8.206 4.883 -22.910 1.00 80.25 226 VAL A N 1
ATOM 1822 C CA . VAL A 1 226 ? 9.482 4.182 -22.825 1.00 80.25 226 VAL A CA 1
ATOM 1823 C C . VAL A 1 226 ? 9.740 3.516 -24.174 1.00 80.25 226 VAL A C 1
ATOM 1825 O O . VAL A 1 226 ? 9.044 2.572 -24.542 1.00 80.25 226 VAL A O 1
ATOM 1828 N N . SER A 1 227 ? 10.710 4.029 -24.929 1.00 70.00 227 SER A N 1
ATOM 1829 C CA . SER A 1 227 ? 11.194 3.397 -26.158 1.00 70.00 227 SER A CA 1
ATOM 1830 C C . SER A 1 227 ? 11.996 2.142 -25.814 1.00 70.00 227 SER A C 1
ATOM 1832 O O . SER A 1 227 ? 12.873 2.195 -24.950 1.00 70.00 227 SER A O 1
ATOM 1834 N N . GLN A 1 228 ? 11.712 1.021 -26.481 1.00 65.94 228 GLN A N 1
ATOM 1835 C CA . GLN A 1 228 ? 12.543 -0.172 -26.335 1.00 65.94 228 GLN A CA 1
ATOM 1836 C C . GLN A 1 228 ? 13.886 0.030 -27.050 1.00 65.94 228 GLN A C 1
ATOM 1838 O O . GLN A 1 228 ? 13.886 0.492 -28.193 1.00 65.94 228 GLN A O 1
ATOM 1843 N N . PRO A 1 229 ? 15.017 -0.312 -26.411 1.00 63.03 229 PRO A N 1
ATOM 1844 C CA . PRO A 1 229 ? 16.293 -0.413 -27.102 1.00 63.03 229 PRO A CA 1
ATOM 1845 C C . PRO A 1 229 ? 16.200 -1.510 -28.167 1.00 63.03 229 PRO A C 1
ATOM 1847 O O . PRO A 1 229 ? 15.703 -2.601 -27.885 1.00 63.03 229 PRO A O 1
ATOM 1850 N N . ILE A 1 230 ? 16.663 -1.221 -29.381 1.00 58.72 230 ILE A N 1
ATOM 1851 C CA . ILE A 1 230 ? 16.823 -2.234 -30.427 1.00 58.72 230 ILE A CA 1
ATOM 1852 C C . ILE A 1 230 ? 18.047 -3.068 -30.028 1.00 58.72 230 ILE A C 1
ATOM 1854 O O . ILE A 1 230 ? 19.072 -2.503 -29.651 1.00 58.72 230 ILE A O 1
ATOM 1858 N N . ALA A 1 231 ? 17.932 -4.397 -30.024 1.00 57.97 231 ALA A N 1
ATOM 1859 C CA . ALA A 1 231 ? 19.098 -5.250 -29.818 1.00 57.97 231 ALA A CA 1
ATOM 1860 C C . ALA A 1 231 ? 20.074 -5.040 -30.985 1.00 57.97 231 ALA A C 1
ATOM 1862 O O . ALA A 1 231 ? 19.633 -4.966 -32.131 1.00 57.97 231 ALA A O 1
ATOM 1863 N N . ASP A 1 232 ? 21.378 -4.958 -30.705 1.00 57.94 232 ASP A N 1
ATOM 1864 C CA . ASP A 1 232 ? 22.380 -5.067 -31.765 1.00 57.94 232 ASP A CA 1
ATOM 1865 C C . ASP A 1 232 ? 22.252 -6.474 -32.357 1.00 57.94 232 ASP A C 1
ATOM 1867 O O . ASP A 1 232 ? 22.731 -7.455 -31.783 1.00 57.94 232 ASP A O 1
ATOM 1871 N N . GLU A 1 233 ? 21.568 -6.584 -33.494 1.00 53.22 233 GLU A N 1
ATOM 1872 C CA . GLU A 1 233 ? 21.738 -7.712 -34.400 1.00 53.22 233 GLU A CA 1
ATOM 1873 C C . GLU A 1 233 ? 23.179 -7.620 -34.899 1.00 53.22 233 GLU A C 1
ATOM 1875 O O . GLU A 1 233 ? 23.484 -6.905 -35.854 1.00 53.22 233 GLU A O 1
ATOM 1880 N N . GLY A 1 234 ? 24.095 -8.246 -34.158 1.00 51.50 234 GLY A N 1
ATOM 1881 C CA . GLY A 1 234 ? 25.489 -8.340 -34.551 1.00 51.50 234 GLY A CA 1
ATOM 1882 C C . GLY A 1 234 ? 25.560 -8.817 -35.996 1.00 51.50 234 GLY A C 1
ATOM 1883 O O . GLY A 1 234 ? 24.985 -9.848 -36.338 1.00 51.50 234 GLY A O 1
ATOM 1884 N N . GLN A 1 235 ? 26.234 -8.037 -36.838 1.00 45.62 235 GLN A N 1
ATOM 1885 C CA . GLN A 1 235 ? 26.688 -8.504 -38.139 1.00 45.62 235 GLN A CA 1
ATOM 1886 C C . GLN A 1 235 ? 27.592 -9.718 -37.887 1.00 45.62 235 GLN A C 1
ATOM 1888 O O . GLN A 1 235 ? 28.687 -9.554 -37.343 1.00 45.62 235 GLN A O 1
ATOM 1893 N N . GLU A 1 236 ? 27.082 -10.913 -38.199 1.00 41.62 236 GLU A N 1
ATOM 1894 C CA . GLU A 1 236 ? 27.888 -12.129 -38.383 1.00 41.62 236 GLU A CA 1
ATOM 1895 C C . GLU A 1 236 ? 28.903 -11.949 -39.520 1.00 41.62 236 GLU A C 1
ATOM 1897 O O . GLU A 1 236 ? 28.551 -11.324 -40.551 1.00 41.62 236 GLU A O 1
#

Sequence (236 aa):
MLASSALFFRLGVKHLILPMGSPKMFAEGGLYGQRLVQWLVWGLAGDESLAYYQRTHWQVRMVMAGKQLPVLQEAAERVLEKTKEANGPFLWFVITPDFDQMWQWMGQAFVSGVNGRNEAVQALYGYAIPPAPLLISFGKPLISQDILPPLLYEEVQCYWTQQPGYSLTEECLRRILYDYAFLRGTWRADKTGRAEEAVHYRQAWENGPVLGLGQRLGPFWYPLAVSQPIADEGQE

Radius of gyration: 21.18 Å; chains: 1; bounding box: 53×43×64 Å

Foldseek 3Di:
DVVLVVLCVVVPDQEDEDLLADLVQCPDDDPSNVCSLVCCLCVCQNPVNLVVCLVVLEQEAEAQLDPVNVSSVVSRVNSCVSNVPRDGGYYYYYHHNDPVSLVVLLVVQVVVVQDDLQSSCCVRVVDRAAAAQEEEEEAAPDDDCSRHPPSNHDHHDYDYYPDHSVPDDSVNVVVVVCCSPPPVPPDDPDCPCVVVVCVQVVCCVVVPDDPRDWDDDDPGTDHDDGDGGDGPPDDD